Protein AF-A0A543NEF3-F1 (afdb_monomer)

Organism: NCBI:txid405555

Secondary structure (DSSP, 8-state):
-HHHHHHHHHHHHHHHHHHHHHHHHHHTSS-TTS---HHHHHHHHHHHHHHHHHHHHHHHHHHHHHHHHHHHH-HHHHHHHHHHHH-TTSSSSSSPPHHHHHHHTSSSHHHHHHHHHHHHHHSS---SHHHHHHHHHHTT--TTTS-HHHHHTTHHHHHHHHHHHHHH------S----------HHHHHHHHHHHHHHHHHHHHHHHHHHHHHHS---

Nearest PDB structures (foldseek):
  1err-assembly1_B  TM=1.912E-01  e=2.228E+00  Homo sapiens
  2lem-assembly1_A  TM=1.615E-01  e=3.670E+00  Mus musculus

Radius of gyration: 20.63 Å; Cα contacts (8 Å, |Δi|>4): 208; chains: 1; bounding box: 54×36×64 Å

Sequence (219 aa):
MQRSWARYVATHQSVSGLFDTFNELRSAQKNPQGSIAERHRDLVRAAIVFTAAGMDTCLRTLMEDALGTLLSRDSKARGAFKGYVLDGNKRFGGNLTNTTKKAIAALDPQAELIGLYVQDTTAASIQSPSDLGRCRDALGLDSASLSDTKLRNHNDFFQARNEVAHELDLIEPSGKGTRGRRHRVVTAVGRQCDEALTLVAEFITATAKTVRSTQRPSH

Mean predicted aligned error: 7.34 Å

Structure (mmCIF, N/CA/C/O backbone):
data_AF-A0A543NEF3-F1
#
_entry.id   AF-A0A543NEF3-F1
#
loop_
_atom_site.group_PDB
_atom_site.id
_atom_site.type_symbol
_atom_site.label_atom_id
_atom_site.label_alt_id
_atom_site.label_comp_id
_atom_site.label_asym_id
_atom_site.label_entity_id
_atom_site.label_seq_id
_atom_site.pdbx_PDB_ins_code
_atom_site.Cartn_x
_atom_site.Cartn_y
_atom_site.Cartn_z
_atom_site.occupancy
_atom_site.B_iso_or_equiv
_atom_site.auth_seq_id
_atom_site.auth_comp_id
_atom_site.auth_asym_id
_atom_site.auth_atom_id
_atom_site.pdbx_PDB_model_num
ATOM 1 N N . MET A 1 1 ? -4.443 -11.861 5.709 1.00 91.50 1 MET A N 1
ATOM 2 C CA . MET A 1 1 ? -3.022 -11.641 5.334 1.00 91.50 1 MET A CA 1
ATOM 3 C C . MET A 1 1 ? -2.541 -12.534 4.202 1.00 91.50 1 MET A C 1
ATOM 5 O O . MET A 1 1 ? -1.794 -12.053 3.360 1.00 91.50 1 MET A O 1
ATOM 9 N N . GLN A 1 2 ? -2.967 -13.801 4.132 1.00 93.31 2 GLN A N 1
ATOM 10 C CA . GLN A 1 2 ? -2.633 -14.705 3.021 1.00 93.31 2 GLN A CA 1
ATOM 11 C C . GLN A 1 2 ? -2.969 -14.108 1.642 1.00 93.31 2 GLN A C 1
ATOM 13 O O . GLN A 1 2 ? -2.179 -14.235 0.713 1.00 93.31 2 GLN A O 1
ATOM 18 N N . ARG A 1 3 ? -4.091 -13.378 1.526 1.00 97.12 3 ARG A N 1
ATOM 19 C CA . ARG A 1 3 ? -4.491 -12.662 0.302 1.00 97.12 3 ARG A CA 1
ATOM 20 C C . ARG A 1 3 ? -3.494 -11.576 -0.120 1.00 97.12 3 ARG A C 1
ATOM 22 O O . ARG A 1 3 ? -3.303 -11.374 -1.317 1.00 97.12 3 ARG A O 1
ATOM 29 N N . SER A 1 4 ? -2.902 -10.854 0.833 1.00 96.06 4 SER A N 1
ATOM 30 C CA . SER A 1 4 ? -1.884 -9.831 0.553 1.00 96.06 4 SER A CA 1
ATOM 31 C C . SER A 1 4 ? -0.559 -10.486 0.145 1.00 96.06 4 SER A C 1
ATOM 33 O O . SER A 1 4 ? 0.030 -10.101 -0.859 1.00 96.06 4 SER A O 1
ATOM 35 N N . TRP A 1 5 ? -0.161 -11.571 0.821 1.00 97.31 5 TRP A N 1
ATOM 36 C CA . TRP A 1 5 ? 1.035 -12.341 0.457 1.00 97.31 5 TRP A CA 1
ATOM 37 C C . TRP A 1 5 ? 0.940 -12.980 -0.935 1.00 97.31 5 TRP A C 1
ATOM 39 O O . TRP A 1 5 ? 1.887 -12.925 -1.711 1.00 97.31 5 TRP A O 1
ATOM 49 N N . ALA A 1 6 ? -0.218 -13.544 -1.290 1.00 97.38 6 ALA A N 1
ATOM 50 C CA . ALA A 1 6 ? -0.444 -14.104 -2.622 1.00 97.38 6 ALA A CA 1
ATOM 51 C C . ALA A 1 6 ? -0.298 -13.041 -3.725 1.00 97.38 6 ALA A C 1
ATOM 53 O O . ALA A 1 6 ? 0.304 -13.304 -4.763 1.00 97.38 6 ALA A O 1
ATOM 54 N N . ARG A 1 7 ? -0.798 -11.822 -3.480 1.00 97.31 7 ARG A N 1
ATOM 55 C CA . ARG A 1 7 ? -0.617 -10.688 -4.396 1.00 97.31 7 ARG A CA 1
ATOM 56 C C . ARG A 1 7 ? 0.838 -10.260 -4.491 1.00 97.31 7 ARG A C 1
ATOM 58 O O . ARG A 1 7 ? 1.307 -10.050 -5.599 1.00 97.31 7 ARG A O 1
ATOM 65 N N . TYR A 1 8 ? 1.548 -10.206 -3.366 1.00 97.69 8 TYR A N 1
ATOM 66 C CA . TYR A 1 8 ? 2.979 -9.915 -3.342 1.00 97.69 8 TYR A CA 1
ATOM 67 C C . TYR A 1 8 ? 3.760 -10.893 -4.232 1.00 97.69 8 TYR A C 1
ATOM 69 O O . TYR A 1 8 ? 4.515 -10.459 -5.099 1.00 97.69 8 TYR A O 1
ATOM 77 N N . VAL A 1 9 ? 3.514 -12.201 -4.089 1.00 97.62 9 VAL A N 1
ATOM 78 C CA . VAL A 1 9 ? 4.156 -13.237 -4.917 1.00 97.62 9 VAL A CA 1
ATOM 79 C C . VAL A 1 9 ? 3.821 -13.050 -6.398 1.00 97.62 9 VAL A C 1
ATOM 81 O O . VAL A 1 9 ? 4.725 -13.066 -7.230 1.00 97.62 9 VAL A O 1
ATOM 84 N N . ALA A 1 10 ? 2.549 -12.825 -6.735 1.00 97.00 10 ALA A N 1
ATOM 85 C CA . ALA A 1 10 ? 2.128 -12.617 -8.120 1.00 97.00 10 ALA A CA 1
ATOM 86 C C . ALA A 1 10 ? 2.746 -11.348 -8.741 1.00 97.00 10 ALA A C 1
ATOM 88 O O . ALA A 1 10 ? 3.184 -11.364 -9.894 1.00 97.00 10 ALA A O 1
ATOM 89 N N . THR A 1 11 ? 2.826 -10.249 -7.981 1.00 97.25 11 THR A N 1
ATOM 90 C CA . THR A 1 11 ? 3.501 -9.018 -8.413 1.00 97.25 11 THR A CA 1
ATOM 91 C C . THR A 1 11 ? 4.982 -9.269 -8.641 1.00 97.25 11 THR A C 1
ATOM 93 O O . THR A 1 11 ? 5.489 -8.904 -9.698 1.00 97.25 11 THR A O 1
ATOM 96 N N . HIS A 1 12 ? 5.665 -9.918 -7.696 1.00 96.31 12 HIS A N 1
ATOM 97 C CA . HIS A 1 12 ? 7.082 -10.231 -7.833 1.00 96.31 12 HIS A CA 1
ATOM 98 C C . HIS A 1 12 ? 7.341 -11.073 -9.085 1.00 96.31 12 HIS A C 1
ATOM 100 O O . HIS A 1 12 ? 8.208 -10.726 -9.876 1.00 96.31 12 HIS A O 1
ATOM 106 N N . GLN A 1 13 ? 6.552 -12.125 -9.323 1.00 96.38 13 GLN A N 1
ATOM 107 C CA . GLN A 1 13 ? 6.657 -12.944 -10.538 1.00 96.38 13 GLN A CA 1
ATOM 108 C C . GLN A 1 13 ? 6.474 -12.117 -11.817 1.00 96.38 13 GLN A C 1
ATOM 110 O O . GLN A 1 13 ? 7.234 -12.277 -12.768 1.00 96.38 13 GLN A O 1
ATOM 115 N N . SER A 1 14 ? 5.501 -11.202 -11.828 1.00 96.00 14 SER A N 1
ATOM 116 C CA . SER A 1 14 ? 5.237 -10.335 -12.984 1.00 96.00 14 SER A CA 1
ATOM 117 C C . SER A 1 14 ? 6.401 -9.378 -13.259 1.00 96.00 14 SER A C 1
ATOM 119 O O . SER A 1 14 ? 6.820 -9.218 -14.403 1.00 96.00 14 SER A O 1
ATOM 121 N N . VAL A 1 15 ? 6.947 -8.755 -12.211 1.00 95.50 15 VAL A N 1
ATOM 122 C CA . VAL A 1 15 ? 8.077 -7.821 -12.317 1.00 95.50 15 VAL A CA 1
ATOM 123 C C . VAL A 1 15 ? 9.355 -8.552 -12.728 1.00 95.50 15 VAL A C 1
ATOM 125 O O . VAL A 1 15 ? 10.042 -8.089 -13.637 1.00 95.50 15 VAL A O 1
ATOM 128 N N . SER A 1 16 ? 9.645 -9.717 -12.139 1.00 93.81 16 SER A N 1
ATOM 129 C CA . SER A 1 16 ? 10.778 -10.558 -12.545 1.00 93.81 16 SER A CA 1
ATOM 130 C C . SER A 1 16 ? 10.675 -10.960 -14.016 1.00 93.81 16 SER A C 1
ATOM 132 O O . SER A 1 16 ? 11.624 -10.744 -14.761 1.00 93.81 16 SER A O 1
ATOM 134 N N . GLY A 1 17 ? 9.501 -11.409 -14.476 1.00 93.94 17 GLY A N 1
ATOM 135 C CA . GLY A 1 17 ? 9.293 -11.776 -15.880 1.00 93.94 17 GLY A CA 1
ATOM 136 C C . GLY A 1 17 ? 9.537 -10.625 -16.868 1.00 93.94 17 GLY A C 1
ATOM 137 O O . GLY A 1 17 ? 10.047 -10.850 -17.967 1.00 93.94 17 GLY A O 1
ATOM 138 N N . LEU A 1 18 ? 9.243 -9.375 -16.482 1.00 93.25 18 LEU A N 1
ATOM 139 C CA . LEU A 1 18 ? 9.575 -8.194 -17.292 1.00 93.25 18 LEU A CA 1
ATOM 140 C C . LEU A 1 18 ? 11.091 -7.977 -17.401 1.00 93.25 18 LEU A C 1
ATOM 142 O O . LEU A 1 18 ? 11.582 -7.632 -18.479 1.00 93.25 18 LEU A O 1
ATOM 146 N N . PHE A 1 19 ? 11.838 -8.193 -16.314 1.00 90.25 19 PHE A N 1
ATOM 147 C CA . PHE A 1 19 ? 13.301 -8.106 -16.327 1.00 90.25 19 PHE A CA 1
ATOM 148 C C . PHE A 1 19 ? 13.955 -9.277 -17.065 1.00 90.25 19 PHE A C 1
ATOM 150 O O . PHE A 1 19 ? 14.914 -9.052 -17.803 1.00 90.25 19 PHE A O 1
ATOM 157 N N . ASP A 1 20 ? 13.417 -10.489 -16.946 1.00 91.31 20 ASP A N 1
ATOM 158 C CA . ASP A 1 20 ? 13.877 -11.657 -17.703 1.00 91.31 20 ASP A CA 1
ATOM 159 C C . ASP A 1 20 ? 13.702 -11.416 -19.206 1.00 91.31 20 ASP A C 1
ATOM 161 O O . ASP A 1 20 ? 14.670 -11.483 -19.964 1.00 91.31 20 ASP A O 1
ATOM 165 N N . THR A 1 21 ? 12.512 -10.964 -19.619 1.00 89.62 21 THR A N 1
ATOM 166 C CA . THR A 1 21 ? 12.231 -10.578 -21.013 1.00 89.62 21 THR A CA 1
ATOM 167 C C . THR A 1 21 ? 13.181 -9.473 -21.492 1.00 89.62 21 THR A C 1
ATOM 169 O O . THR A 1 21 ? 13.686 -9.510 -22.615 1.00 89.62 21 THR A O 1
ATOM 172 N N . PHE A 1 22 ? 13.460 -8.471 -20.650 1.00 87.00 22 PHE A N 1
ATOM 173 C CA . PHE A 1 22 ? 14.429 -7.422 -20.974 1.00 87.00 22 PHE A CA 1
ATOM 174 C C . PHE A 1 22 ? 15.834 -7.999 -21.206 1.00 87.00 22 PHE A C 1
ATOM 176 O O . PHE A 1 22 ? 16.499 -7.622 -22.176 1.00 87.00 22 PHE A O 1
ATOM 183 N N . ASN A 1 23 ? 16.287 -8.903 -20.335 1.00 86.25 23 ASN A N 1
ATOM 184 C CA . ASN A 1 23 ? 17.612 -9.514 -20.408 1.00 86.25 23 ASN A CA 1
ATOM 185 C C . ASN A 1 23 ? 17.757 -10.414 -21.643 1.00 86.25 23 ASN A C 1
ATOM 187 O O . ASN A 1 23 ? 18.774 -10.328 -22.332 1.00 86.25 23 ASN A O 1
ATOM 191 N N . GLU A 1 24 ? 16.734 -11.207 -21.970 1.00 87.62 24 GLU A N 1
ATOM 192 C CA . GLU A 1 24 ? 16.678 -12.037 -23.181 1.00 87.62 24 GLU A CA 1
ATOM 193 C C . GLU A 1 24 ? 16.731 -11.194 -24.458 1.00 87.62 24 GLU A C 1
ATOM 195 O O . GLU A 1 24 ? 17.536 -11.442 -25.359 1.00 87.62 24 GLU A O 1
ATOM 200 N N . LEU A 1 25 ? 15.918 -10.136 -24.538 1.00 84.31 25 LEU A N 1
ATOM 201 C CA . LEU A 1 25 ? 15.928 -9.256 -25.704 1.00 84.31 25 LEU A CA 1
ATOM 202 C C . LEU A 1 25 ? 17.262 -8.523 -25.864 1.00 84.31 25 LEU A C 1
ATOM 204 O O . LEU A 1 25 ? 17.663 -8.232 -26.993 1.00 84.31 25 LEU A O 1
ATOM 208 N N . ARG A 1 26 ? 17.945 -8.223 -24.753 1.00 78.50 26 ARG A N 1
ATOM 209 C CA . ARG A 1 26 ? 19.262 -7.584 -24.756 1.00 78.50 26 ARG A CA 1
ATOM 210 C C . ARG A 1 26 ? 20.364 -8.548 -25.190 1.00 78.50 26 ARG A C 1
ATOM 212 O O . ARG A 1 26 ? 21.215 -8.147 -25.981 1.00 78.50 26 ARG A O 1
ATOM 219 N N . SER A 1 27 ? 20.352 -9.791 -24.709 1.00 81.44 27 SER A N 1
ATOM 220 C CA . SER A 1 27 ? 21.346 -10.808 -25.079 1.00 81.44 27 SER A CA 1
ATOM 221 C C . SER A 1 27 ? 21.219 -11.242 -26.543 1.00 81.44 27 SER A C 1
ATOM 223 O O . SER A 1 27 ? 22.226 -11.525 -27.186 1.00 81.44 27 SER A O 1
ATOM 225 N N . ALA A 1 28 ? 20.008 -11.196 -27.106 1.00 81.12 28 ALA A N 1
ATOM 226 C CA . ALA A 1 28 ? 19.751 -11.471 -28.518 1.00 81.12 28 ALA A CA 1
ATOM 227 C C . ALA A 1 28 ? 20.223 -10.357 -29.482 1.00 81.12 28 ALA A C 1
ATOM 229 O O . ALA A 1 28 ? 20.180 -10.535 -30.704 1.00 81.12 28 ALA A O 1
ATOM 230 N N . GLN A 1 29 ? 20.660 -9.189 -28.988 1.00 75.69 29 GLN A N 1
ATOM 231 C CA . GLN A 1 29 ? 21.163 -8.121 -29.856 1.00 75.69 29 GLN A CA 1
ATOM 232 C C . GLN A 1 29 ? 22.595 -8.393 -30.324 1.00 75.69 29 GLN A C 1
ATOM 234 O O . GLN A 1 29 ? 23.482 -8.675 -29.528 1.00 75.69 29 GLN A O 1
ATOM 239 N N . LYS A 1 30 ? 22.855 -8.161 -31.619 1.00 66.12 30 LYS A N 1
ATOM 240 C CA . LYS A 1 30 ? 24.207 -8.237 -32.206 1.00 66.12 30 LYS A CA 1
ATOM 241 C C . LYS A 1 30 ? 25.211 -7.257 -31.578 1.00 66.12 30 LYS A C 1
ATOM 243 O O . LYS A 1 30 ? 26.408 -7.467 -31.718 1.00 66.12 30 LYS A O 1
ATOM 248 N N . ASN A 1 31 ? 24.741 -6.186 -30.929 1.00 66.00 31 ASN A N 1
ATOM 249 C CA . ASN A 1 31 ? 25.596 -5.203 -30.263 1.00 66.00 31 ASN A CA 1
ATOM 250 C C . ASN A 1 31 ? 24.988 -4.748 -28.913 1.00 66.00 31 ASN A C 1
ATOM 252 O O . ASN A 1 31 ? 24.371 -3.683 -28.834 1.00 66.00 31 ASN A O 1
ATOM 256 N N . PRO A 1 32 ? 25.116 -5.555 -27.842 1.00 59.59 32 PRO A N 1
ATOM 257 C CA . PRO A 1 32 ? 24.433 -5.343 -26.555 1.00 59.59 32 PRO A CA 1
ATOM 258 C C . PRO A 1 32 ? 24.974 -4.155 -25.728 1.00 59.59 32 PRO A C 1
ATOM 260 O O . PRO A 1 32 ? 24.394 -3.785 -24.697 1.00 59.59 32 PRO A O 1
ATOM 263 N N . GLN A 1 33 ? 26.078 -3.550 -26.183 1.00 57.47 33 GLN A N 1
ATOM 264 C CA . GLN A 1 33 ? 26.678 -2.319 -25.648 1.00 57.47 33 GLN A CA 1
ATOM 265 C C . GLN A 1 33 ? 26.145 -1.043 -26.331 1.00 57.47 33 GLN A C 1
ATOM 267 O O . GLN A 1 33 ? 26.476 0.060 -25.903 1.00 57.47 33 GLN A O 1
ATOM 272 N N . GLY A 1 34 ? 25.312 -1.178 -27.373 1.00 59.94 34 GLY A N 1
ATOM 273 C CA . GLY A 1 34 ? 24.662 -0.057 -28.052 1.00 59.94 34 GLY A CA 1
ATOM 274 C C . GLY A 1 34 ? 23.583 0.635 -27.210 1.00 59.94 34 GLY A C 1
ATOM 275 O O . GLY A 1 34 ? 23.232 0.206 -26.108 1.00 59.94 34 GLY A O 1
ATOM 276 N N . SER A 1 35 ? 23.028 1.727 -27.742 1.00 59.16 35 SER A N 1
ATOM 277 C CA . SER A 1 35 ? 21.961 2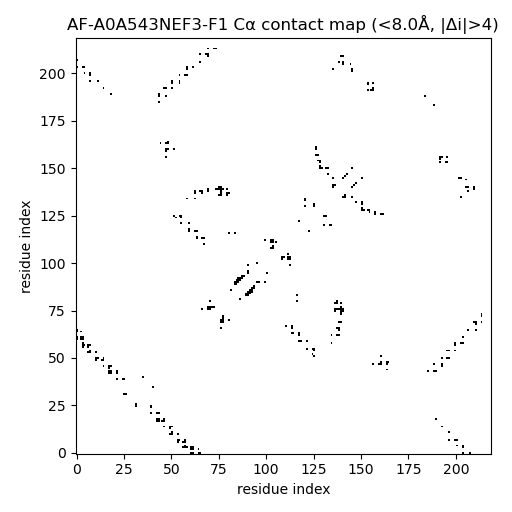.469 -27.068 1.00 59.16 35 SER A CA 1
ATOM 278 C C . SER A 1 35 ? 20.734 1.579 -26.819 1.00 59.16 35 SER A C 1
ATOM 280 O O . SER A 1 35 ? 20.293 0.818 -27.681 1.00 59.16 35 SER A O 1
ATOM 282 N N . ILE A 1 36 ? 20.163 1.673 -25.613 1.00 63.88 36 ILE A N 1
ATOM 283 C CA . ILE A 1 36 ? 18.973 0.897 -25.243 1.00 63.88 36 ILE A CA 1
ATOM 284 C C . ILE A 1 36 ? 17.811 1.309 -26.154 1.00 63.88 36 ILE A C 1
ATOM 286 O O . ILE A 1 36 ? 17.340 2.454 -26.066 1.00 63.88 36 ILE A O 1
ATOM 290 N N . ALA A 1 37 ? 17.359 0.372 -26.996 1.00 68.19 37 ALA A N 1
ATOM 291 C CA . ALA A 1 37 ? 16.203 0.550 -27.873 1.00 68.19 37 ALA A CA 1
ATOM 292 C C . ALA A 1 37 ? 14.928 0.859 -27.070 1.00 68.19 37 ALA A C 1
ATOM 294 O O . ALA A 1 37 ? 14.771 0.401 -25.939 1.00 68.19 37 ALA A O 1
ATOM 295 N N . GLU A 1 38 ? 14.015 1.622 -27.668 1.00 71.44 38 GLU A N 1
ATOM 296 C CA . GLU A 1 38 ? 12.797 2.139 -27.024 1.00 71.44 38 GLU A CA 1
ATOM 297 C C . GLU A 1 38 ? 11.958 1.049 -26.349 1.00 71.44 38 GLU A C 1
ATOM 299 O O . GLU A 1 38 ? 11.697 1.146 -25.153 1.00 71.44 38 GLU A O 1
ATOM 304 N N . ARG A 1 39 ? 11.706 -0.062 -27.052 1.00 69.31 39 ARG A N 1
ATOM 305 C CA . ARG A 1 39 ? 10.991 -1.237 -26.522 1.00 69.31 39 ARG A CA 1
ATOM 306 C C . ARG A 1 39 ? 11.541 -1.766 -25.191 1.00 69.31 39 ARG A C 1
ATOM 308 O O . ARG A 1 39 ? 10.790 -2.225 -24.342 1.00 69.31 39 ARG A O 1
ATOM 315 N N . HIS A 1 40 ? 12.858 -1.699 -24.988 1.00 74.75 40 HIS A N 1
ATOM 316 C CA . HIS A 1 40 ? 13.481 -2.172 -23.752 1.00 74.75 40 HIS A CA 1
ATOM 317 C C . HIS A 1 40 ? 13.290 -1.170 -22.610 1.00 74.75 40 HIS A C 1
ATOM 319 O O . HIS A 1 40 ? 13.203 -1.563 -21.451 1.00 74.75 40 HIS A O 1
ATOM 325 N N . ARG A 1 41 ? 13.206 0.129 -22.921 1.00 77.50 41 ARG A N 1
ATOM 326 C CA . ARG A 1 41 ? 12.873 1.156 -21.924 1.00 77.50 41 ARG A CA 1
ATOM 327 C C . ARG A 1 41 ? 11.427 1.014 -21.475 1.00 77.50 41 ARG A C 1
ATOM 329 O O . ARG A 1 41 ? 11.158 1.192 -20.294 1.00 77.50 41 ARG A O 1
ATOM 336 N N . ASP A 1 42 ? 10.530 0.643 -22.382 1.00 84.62 42 ASP A N 1
ATOM 337 C CA . ASP A 1 42 ? 9.121 0.439 -22.052 1.00 84.62 42 ASP A CA 1
ATOM 338 C C . ASP A 1 42 ? 8.904 -0.779 -21.146 1.00 84.62 42 ASP A C 1
ATOM 340 O O . ASP A 1 42 ? 8.102 -0.691 -20.224 1.00 84.62 42 ASP A O 1
ATOM 344 N N . LEU A 1 43 ? 9.692 -1.854 -21.291 1.00 86.88 43 LEU A N 1
ATOM 345 C CA . LEU A 1 43 ? 9.694 -2.971 -20.328 1.00 86.88 43 LEU A CA 1
ATOM 346 C C . LEU A 1 43 ? 10.099 -2.523 -18.916 1.00 86.88 43 LEU A C 1
ATOM 348 O O . LEU A 1 43 ? 9.470 -2.895 -17.928 1.00 86.88 43 LEU A O 1
ATOM 352 N N . VAL A 1 44 ? 11.122 -1.675 -18.815 1.00 86.25 44 VAL A N 1
ATOM 353 C CA . VAL A 1 44 ? 11.611 -1.152 -17.529 1.00 86.25 44 VAL A CA 1
ATOM 354 C C . VAL A 1 44 ? 10.618 -0.158 -16.914 1.00 86.25 44 VAL A C 1
ATOM 356 O O . VAL A 1 44 ? 10.412 -0.146 -15.703 1.00 86.25 44 VAL A O 1
ATOM 359 N N . ARG A 1 45 ? 9.949 0.653 -17.740 1.00 88.31 45 ARG A N 1
ATOM 360 C CA . ARG A 1 45 ? 8.837 1.516 -17.310 1.00 88.31 45 ARG A CA 1
ATOM 361 C C . ARG A 1 45 ? 7.644 0.695 -16.831 1.00 88.31 45 ARG A C 1
ATOM 363 O O . ARG A 1 45 ? 7.085 1.006 -15.782 1.00 88.31 45 ARG A O 1
ATOM 370 N N . ALA A 1 46 ? 7.294 -0.368 -17.555 1.00 91.25 46 ALA A N 1
ATOM 371 C CA . ALA A 1 46 ? 6.252 -1.299 -17.152 1.00 91.25 46 ALA A CA 1
ATOM 372 C C . ALA A 1 46 ? 6.583 -1.917 -15.788 1.00 91.25 46 ALA A C 1
ATOM 374 O O . ALA A 1 46 ? 5.726 -1.905 -14.912 1.00 91.25 46 ALA A O 1
ATOM 375 N N . ALA A 1 47 ? 7.827 -2.347 -15.552 1.00 93.56 47 ALA A N 1
ATOM 376 C CA . ALA A 1 47 ? 8.239 -2.906 -14.262 1.00 93.56 47 ALA A CA 1
ATOM 377 C C . ALA A 1 47 ? 7.961 -1.950 -13.086 1.00 93.56 47 ALA A C 1
ATOM 379 O O . ALA A 1 47 ? 7.425 -2.376 -12.062 1.00 93.56 47 ALA A O 1
ATOM 380 N N . ILE A 1 48 ? 8.220 -0.647 -13.251 1.00 93.25 48 ILE A N 1
ATOM 381 C CA . ILE A 1 48 ? 7.897 0.372 -12.237 1.00 93.25 48 ILE A CA 1
ATOM 382 C C . ILE A 1 48 ? 6.382 0.461 -12.003 1.00 93.25 48 ILE A C 1
ATOM 384 O O . ILE A 1 48 ? 5.931 0.458 -10.856 1.00 93.25 48 ILE A O 1
ATOM 388 N N . VAL A 1 49 ? 5.587 0.524 -13.076 1.00 92.94 49 VAL A N 1
ATOM 389 C CA . VAL A 1 49 ? 4.119 0.626 -12.992 1.00 92.94 49 VAL A CA 1
ATOM 390 C C . VAL A 1 49 ? 3.518 -0.612 -12.322 1.00 92.94 49 VAL A C 1
ATOM 392 O O . VAL A 1 49 ? 2.696 -0.476 -11.416 1.00 92.94 49 VAL A O 1
ATOM 395 N N . PHE A 1 50 ? 3.960 -1.812 -12.709 1.00 95.00 50 PHE A N 1
ATOM 396 C CA . PHE A 1 50 ? 3.517 -3.072 -12.110 1.00 95.00 50 PHE A CA 1
ATOM 397 C C . PHE A 1 50 ? 3.928 -3.184 -10.640 1.00 95.00 50 PHE A C 1
ATOM 399 O O . PHE A 1 50 ? 3.123 -3.624 -9.819 1.00 95.00 50 PHE A O 1
ATOM 406 N N . THR A 1 51 ? 5.133 -2.731 -10.284 1.00 96.62 51 THR A N 1
ATOM 407 C CA . THR A 1 51 ? 5.585 -2.695 -8.886 1.00 96.62 51 THR A CA 1
ATOM 408 C C . THR A 1 51 ? 4.698 -1.778 -8.044 1.00 96.62 51 THR A C 1
ATOM 410 O O . THR A 1 51 ? 4.242 -2.177 -6.974 1.00 96.62 51 THR A O 1
ATOM 413 N N . ALA A 1 52 ? 4.391 -0.574 -8.535 1.00 95.19 52 ALA A N 1
ATOM 414 C CA . ALA A 1 52 ? 3.535 0.373 -7.823 1.00 95.19 52 ALA A CA 1
ATOM 415 C C . ALA A 1 52 ? 2.091 -0.140 -7.676 1.00 95.19 52 ALA A C 1
ATOM 417 O O . ALA A 1 52 ? 1.540 -0.130 -6.578 1.00 95.19 52 ALA A O 1
ATOM 418 N N . ALA A 1 53 ? 1.500 -0.677 -8.747 1.00 95.00 53 ALA A N 1
ATOM 419 C CA . ALA A 1 53 ? 0.159 -1.265 -8.696 1.00 95.00 53 ALA A CA 1
ATOM 420 C C . ALA A 1 53 ? 0.090 -2.479 -7.750 1.00 95.00 53 ALA A C 1
ATOM 422 O O . ALA A 1 53 ? -0.898 -2.679 -7.032 1.00 95.00 53 ALA A O 1
ATOM 423 N N . GLY A 1 54 ? 1.149 -3.290 -7.726 1.00 96.56 54 GLY A N 1
ATOM 424 C CA . GLY A 1 54 ? 1.288 -4.398 -6.794 1.00 96.56 54 GLY A CA 1
ATOM 425 C C . GLY A 1 54 ? 1.378 -3.936 -5.344 1.00 96.56 54 GLY A C 1
ATOM 426 O O . GLY A 1 54 ? 0.652 -4.463 -4.503 1.00 96.56 54 GLY A O 1
ATOM 427 N N . MET A 1 55 ? 2.189 -2.912 -5.061 1.00 96.81 55 MET A N 1
ATOM 428 C CA . MET A 1 55 ? 2.289 -2.281 -3.741 1.00 96.81 55 MET A CA 1
ATOM 429 C C . MET A 1 55 ? 0.925 -1.786 -3.249 1.00 96.81 55 MET A C 1
ATOM 431 O O . MET A 1 55 ? 0.502 -2.170 -2.157 1.00 96.81 55 MET A O 1
ATOM 435 N N . ASP A 1 56 ? 0.204 -1.025 -4.076 1.00 95.94 56 ASP A N 1
ATOM 436 C CA . ASP A 1 56 ? -1.137 -0.519 -3.759 1.00 95.94 56 ASP A CA 1
ATOM 437 C C . ASP A 1 56 ? -2.094 -1.655 -3.401 1.00 95.94 56 ASP A C 1
ATOM 439 O O . ASP A 1 56 ? -2.783 -1.635 -2.378 1.00 95.94 56 ASP A O 1
ATOM 443 N N . THR A 1 57 ? -2.121 -2.688 -4.241 1.00 96.56 57 THR A N 1
ATOM 444 C CA . THR A 1 57 ? -3.049 -3.806 -4.073 1.00 96.56 57 THR A CA 1
ATOM 445 C C . THR A 1 57 ? -2.691 -4.637 -2.840 1.00 96.56 57 THR A C 1
ATOM 447 O O . THR A 1 57 ? -3.590 -5.066 -2.109 1.00 96.56 57 THR A O 1
ATOM 450 N N . CYS A 1 58 ? -1.400 -4.855 -2.576 1.00 97.81 58 CYS A N 1
ATOM 451 C CA . CYS A 1 58 ? -0.926 -5.580 -1.400 1.00 97.81 58 CYS A CA 1
ATOM 452 C C . CYS A 1 58 ? -1.268 -4.839 -0.111 1.00 97.81 58 CYS A C 1
ATOM 454 O O . CYS A 1 58 ? -1.828 -5.460 0.795 1.00 97.81 58 CYS A O 1
ATOM 456 N N . LEU A 1 59 ? -0.977 -3.537 -0.033 1.00 97.44 59 LEU A N 1
ATOM 457 C CA . LEU A 1 59 ? -1.218 -2.733 1.165 1.00 97.44 59 LEU A CA 1
ATOM 458 C C . LEU A 1 59 ? -2.713 -2.529 1.419 1.00 97.44 59 LEU A C 1
ATOM 460 O O . LEU A 1 59 ? -3.158 -2.745 2.544 1.00 97.44 59 LEU A O 1
ATOM 464 N N . ARG A 1 60 ? -3.517 -2.263 0.382 1.00 97.25 60 ARG A N 1
ATOM 465 C CA . ARG A 1 60 ? -4.983 -2.213 0.515 1.00 97.25 60 ARG A CA 1
ATOM 466 C C . ARG A 1 60 ? -5.546 -3.527 1.047 1.00 97.25 60 ARG A C 1
ATOM 468 O O . ARG A 1 60 ? -6.235 -3.534 2.060 1.00 97.25 60 ARG A O 1
ATOM 475 N N . THR A 1 61 ? -5.179 -4.651 0.428 1.00 97.31 61 THR A N 1
ATOM 476 C CA . THR A 1 61 ? -5.624 -5.984 0.878 1.00 97.31 61 THR A CA 1
ATOM 477 C C . THR A 1 61 ? -5.156 -6.282 2.304 1.00 97.31 61 THR A C 1
ATOM 479 O O . THR A 1 61 ? -5.873 -6.906 3.081 1.00 97.31 61 THR A O 1
ATOM 482 N N . LEU A 1 62 ? -3.937 -5.865 2.662 1.00 97.81 62 LEU A N 1
ATOM 483 C CA . LEU A 1 62 ? -3.405 -6.055 4.007 1.00 97.81 62 LEU A CA 1
ATOM 484 C C . LEU A 1 62 ? -4.259 -5.318 5.040 1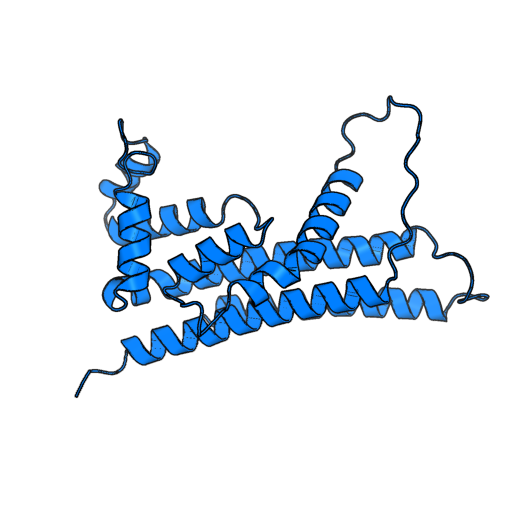.00 97.81 62 LEU A C 1
ATOM 486 O O . LEU A 1 62 ? -4.588 -5.903 6.070 1.00 97.81 62 LEU A O 1
ATOM 490 N N . MET A 1 63 ? -4.644 -4.075 4.748 1.00 97.00 63 MET A N 1
ATOM 491 C CA . MET A 1 63 ? -5.513 -3.278 5.611 1.00 97.00 63 MET A CA 1
ATOM 492 C C . MET A 1 63 ? -6.921 -3.875 5.720 1.00 97.00 63 MET A C 1
ATOM 494 O O . MET A 1 63 ? -7.408 -4.028 6.839 1.00 97.00 63 MET A O 1
ATOM 498 N N . GLU A 1 64 ? -7.536 -4.284 4.602 1.00 95.88 64 GLU A N 1
ATOM 499 C CA . GLU A 1 64 ? -8.835 -4.987 4.590 1.00 95.88 64 GLU A CA 1
ATOM 500 C C . GLU A 1 64 ? -8.822 -6.213 5.513 1.00 95.88 64 GLU A C 1
ATOM 502 O O . GLU A 1 64 ? -9.730 -6.409 6.318 1.00 95.88 64 GLU A O 1
ATOM 507 N N . ASP A 1 65 ? -7.769 -7.027 5.417 1.00 95.38 65 ASP A N 1
ATOM 508 C CA . ASP A 1 65 ? -7.662 -8.282 6.157 1.00 95.38 65 ASP A CA 1
ATOM 509 C C . ASP A 1 65 ? -7.312 -8.080 7.646 1.00 95.38 65 ASP A C 1
ATOM 511 O O . ASP A 1 65 ? -7.603 -8.953 8.465 1.00 95.38 65 ASP A O 1
ATOM 515 N N . ALA A 1 66 ? -6.601 -7.003 8.004 1.00 96.00 66 ALA A N 1
ATOM 516 C CA . ALA A 1 66 ? -5.998 -6.852 9.331 1.00 96.00 66 ALA A CA 1
ATOM 517 C C . ALA A 1 66 ? -6.755 -5.888 10.253 1.00 96.00 66 ALA A C 1
ATOM 519 O O . ALA A 1 66 ? -6.815 -6.133 11.463 1.00 96.00 66 ALA A O 1
ATOM 520 N N . LEU A 1 67 ? -7.337 -4.808 9.720 1.00 95.19 67 LEU A N 1
ATOM 521 C CA . LEU A 1 67 ? -7.864 -3.714 10.543 1.00 95.19 67 LEU A CA 1
ATOM 522 C C . LEU A 1 67 ? -8.987 -4.154 11.480 1.00 95.19 67 LEU A C 1
ATOM 524 O O . LEU A 1 67 ? -8.991 -3.736 12.634 1.00 95.19 67 LEU A O 1
ATOM 528 N N . GLY A 1 68 ? -9.882 -5.046 11.047 1.00 92.75 68 GLY A N 1
ATOM 529 C CA . GLY A 1 68 ? -10.942 -5.566 11.918 1.00 92.75 68 GLY A CA 1
ATOM 530 C C . GLY A 1 68 ? -10.394 -6.170 13.217 1.00 92.75 68 GLY A C 1
ATOM 531 O O . GLY A 1 68 ? -10.885 -5.868 14.300 1.00 92.75 68 GLY A O 1
ATOM 532 N N . THR A 1 69 ? -9.309 -6.949 13.132 1.00 93.06 69 THR A N 1
ATOM 533 C CA . THR A 1 69 ? -8.661 -7.533 14.320 1.00 93.06 69 THR A CA 1
ATOM 534 C C . THR A 1 69 ? -7.846 -6.498 15.096 1.00 93.06 69 THR A C 1
ATOM 536 O O . THR A 1 69 ? -7.907 -6.457 16.327 1.00 93.06 69 THR A O 1
ATOM 539 N N . LEU A 1 70 ? -7.084 -5.656 14.390 1.00 93.94 70 LEU A N 1
ATOM 540 C CA . LEU A 1 70 ? -6.201 -4.667 15.010 1.00 93.94 70 LEU A CA 1
ATOM 541 C C . LEU A 1 70 ? -6.987 -3.622 15.804 1.00 93.94 70 LEU A C 1
ATOM 543 O O . LEU A 1 70 ? -6.643 -3.347 16.945 1.00 93.94 70 LEU A O 1
ATOM 547 N N . LEU A 1 71 ? -8.089 -3.091 15.277 1.00 92.44 71 LEU A N 1
ATOM 548 C CA . LEU A 1 71 ? -8.866 -2.053 15.962 1.00 92.44 71 LEU A CA 1
ATOM 549 C C . LEU A 1 71 ? -9.501 -2.544 17.270 1.00 92.44 71 LEU A C 1
ATOM 551 O O . LEU A 1 71 ? -9.652 -1.775 18.228 1.00 92.44 71 LEU A O 1
ATOM 555 N N . SER A 1 72 ? -9.806 -3.837 17.367 1.00 86.25 72 SER A N 1
ATOM 556 C CA . SER A 1 72 ? -10.324 -4.436 18.597 1.00 86.25 72 SER A CA 1
ATOM 557 C C . SER A 1 72 ? -9.273 -4.562 19.699 1.00 86.25 72 SER A C 1
ATOM 559 O O . SER A 1 72 ? -9.648 -4.626 20.867 1.00 86.25 72 SER A O 1
ATOM 561 N N . ARG A 1 73 ? -7.968 -4.564 19.388 1.00 85.50 73 ARG A N 1
ATOM 562 C CA . ARG A 1 73 ? -6.936 -4.991 20.356 1.00 85.50 73 ARG A CA 1
ATOM 563 C C . ARG A 1 73 ? -5.661 -4.146 20.409 1.00 85.50 73 ARG A C 1
ATOM 565 O O . ARG A 1 73 ? -4.991 -4.157 21.434 1.00 85.50 73 ARG A O 1
ATOM 572 N N . ASP A 1 74 ? -5.355 -3.387 19.367 1.00 89.12 74 ASP A N 1
ATOM 573 C CA . ASP A 1 74 ? -4.196 -2.502 19.281 1.00 89.12 74 ASP A CA 1
ATOM 574 C C . ASP A 1 74 ? -4.611 -1.039 19.501 1.00 89.12 74 ASP A C 1
ATOM 576 O O . ASP A 1 74 ? -5.463 -0.486 18.798 1.00 89.12 74 ASP A O 1
ATOM 580 N N . SER A 1 75 ? -4.029 -0.399 20.517 1.00 88.12 75 SER A N 1
ATOM 581 C CA . SER A 1 75 ? -4.376 0.976 20.887 1.00 88.12 75 SER A CA 1
ATOM 582 C C . SER A 1 75 ? -3.896 2.010 19.866 1.00 88.12 75 SER A C 1
ATOM 584 O O . SER A 1 75 ? -4.553 3.042 19.719 1.00 88.12 75 SER A O 1
ATOM 586 N N . LYS A 1 76 ? -2.805 1.741 19.135 1.00 91.25 76 LYS A N 1
ATOM 587 C CA . LYS A 1 76 ? -2.257 2.655 18.123 1.00 91.25 76 LYS A CA 1
ATOM 588 C C . LYS A 1 76 ? -3.134 2.659 16.876 1.00 91.25 76 LYS A C 1
ATOM 590 O O . LYS A 1 76 ? -3.587 3.727 16.473 1.00 91.25 76 LYS A O 1
ATOM 595 N N . ALA A 1 77 ? -3.461 1.483 16.337 1.00 92.56 77 ALA A N 1
ATOM 596 C CA . ALA A 1 77 ? -4.383 1.333 15.212 1.00 92.56 77 ALA A CA 1
ATOM 597 C C . ALA A 1 77 ? -5.748 1.956 15.543 1.00 92.56 77 ALA A C 1
ATOM 599 O O . ALA A 1 77 ? -6.307 2.717 14.752 1.00 92.56 77 ALA A O 1
ATOM 600 N N . ARG A 1 78 ? -6.263 1.714 16.760 1.00 93.25 78 ARG A N 1
ATOM 601 C CA . ARG A 1 78 ? -7.507 2.344 17.227 1.00 93.25 78 ARG A CA 1
ATOM 602 C C . ARG A 1 78 ? -7.394 3.864 17.314 1.00 93.25 78 ARG A C 1
ATOM 604 O O . ARG A 1 78 ? -8.337 4.558 16.946 1.00 93.25 78 ARG A O 1
ATOM 611 N N . GLY A 1 79 ? -6.263 4.381 17.790 1.00 92.06 79 GLY A N 1
ATOM 612 C CA . GLY A 1 79 ? -5.976 5.814 17.826 1.00 92.06 79 GLY A CA 1
ATOM 613 C C . GLY A 1 79 ? -5.974 6.439 16.430 1.00 92.06 79 GLY A C 1
ATOM 614 O O . GLY A 1 79 ? -6.647 7.447 16.220 1.00 92.06 79 GLY A O 1
ATOM 615 N N . ALA A 1 80 ? -5.301 5.806 15.466 1.00 92.50 80 ALA A N 1
ATOM 616 C CA . ALA A 1 80 ? -5.260 6.248 14.073 1.00 92.50 80 ALA A CA 1
ATOM 617 C C . ALA A 1 80 ? -6.659 6.263 13.433 1.00 92.50 80 ALA A C 1
ATOM 619 O O . ALA A 1 80 ? -7.055 7.265 12.835 1.00 92.50 80 ALA A O 1
ATOM 620 N N . PHE A 1 81 ? -7.449 5.204 13.636 1.00 93.81 81 PHE A N 1
ATOM 621 C CA . PHE A 1 81 ? -8.833 5.138 13.162 1.00 93.81 81 PHE A CA 1
ATOM 622 C C . PHE A 1 81 ? -9.727 6.193 13.821 1.00 93.81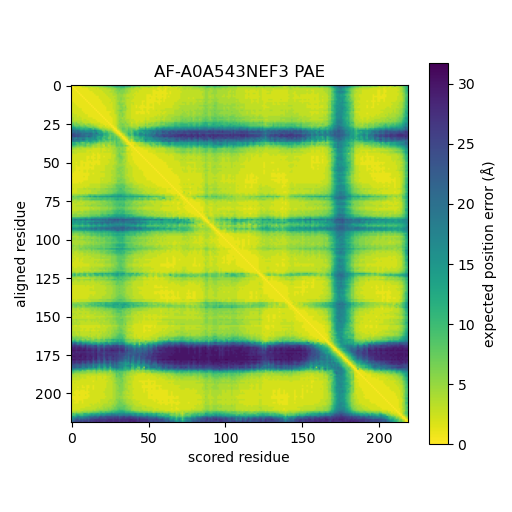 81 PHE A C 1
ATOM 624 O O . PHE A 1 81 ? -10.468 6.892 13.135 1.00 93.81 81 PHE A O 1
ATOM 631 N N . LYS A 1 82 ? -9.623 6.376 15.143 1.00 91.62 82 LYS A N 1
ATOM 632 C CA . LYS A 1 82 ? -10.362 7.423 15.861 1.00 91.62 82 LYS A CA 1
ATOM 633 C C . LYS A 1 82 ? -10.004 8.812 15.331 1.00 91.62 82 LYS A C 1
ATOM 635 O O . LYS A 1 82 ? -10.902 9.622 15.136 1.00 91.62 82 LYS A O 1
ATOM 640 N N . GLY A 1 83 ? -8.724 9.069 15.065 1.00 90.12 83 GLY A N 1
ATOM 641 C CA . GLY A 1 83 ? -8.267 10.300 14.425 1.00 90.12 83 GLY A CA 1
ATOM 642 C C . GLY A 1 83 ? -8.841 10.468 13.018 1.00 90.12 83 GLY A C 1
ATOM 643 O O . GLY A 1 83 ? -9.292 11.546 12.671 1.00 90.12 83 GLY A O 1
ATOM 644 N N . TYR A 1 84 ? -8.904 9.410 12.211 1.00 89.06 84 TYR A N 1
ATOM 645 C CA . TYR A 1 84 ? -9.565 9.464 10.903 1.00 89.06 84 TYR A CA 1
ATOM 646 C C . TYR A 1 84 ? -11.058 9.823 11.003 1.00 89.06 84 TYR A C 1
ATOM 648 O O . TYR A 1 84 ? -11.544 10.660 10.241 1.00 89.06 84 TYR A O 1
ATOM 656 N N . VAL A 1 85 ? -11.777 9.215 11.949 1.00 87.50 85 VAL A N 1
ATOM 657 C CA . VAL A 1 85 ? -13.222 9.412 12.099 1.00 87.50 85 VAL A CA 1
ATOM 658 C C . VAL A 1 85 ? -13.551 10.780 12.705 1.00 87.50 85 VAL A C 1
ATOM 660 O O . VAL A 1 85 ? -14.411 11.481 12.177 1.00 87.50 85 VAL A O 1
ATOM 663 N N . LEU A 1 86 ? -12.883 11.157 13.801 1.00 86.81 86 LEU A N 1
ATOM 664 C CA . LEU A 1 86 ? -13.257 12.293 14.654 1.00 86.81 86 LEU A CA 1
ATOM 665 C C . LEU A 1 86 ? -12.498 13.593 14.378 1.00 86.81 86 LEU A C 1
ATOM 667 O O . LEU A 1 86 ? -12.867 14.622 14.940 1.00 86.81 86 LEU A O 1
ATOM 671 N N . ASP A 1 87 ? -11.434 13.574 13.576 1.00 81.25 87 ASP A N 1
ATOM 672 C CA . ASP A 1 87 ? -10.767 14.811 13.168 1.00 81.25 87 ASP A CA 1
ATOM 673 C C . ASP A 1 87 ? -11.770 15.702 12.418 1.00 81.25 87 ASP A C 1
ATOM 675 O O . ASP A 1 87 ? -12.426 15.270 11.465 1.00 81.25 87 ASP A O 1
ATOM 679 N N . GLY A 1 88 ? -11.902 16.948 12.883 1.00 62.88 88 GLY A N 1
ATOM 680 C CA . GLY A 1 88 ? -12.879 17.924 12.399 1.00 62.88 88 GLY A CA 1
ATOM 681 C C . GLY A 1 88 ? -12.697 18.321 10.932 1.00 62.88 88 GLY A C 1
ATOM 682 O O . GLY A 1 88 ? -13.594 18.935 10.366 1.00 62.88 88 GLY A O 1
ATOM 683 N N . ASN A 1 89 ? -11.582 17.935 10.306 1.00 72.31 89 ASN A N 1
ATOM 684 C CA . ASN A 1 89 ? -11.332 18.110 8.873 1.00 72.31 89 ASN A CA 1
ATOM 685 C C . ASN A 1 89 ? -11.535 16.827 8.050 1.00 72.31 89 ASN A C 1
ATOM 687 O O . ASN A 1 89 ? -11.254 16.816 6.851 1.00 72.31 89 ASN A O 1
ATOM 691 N N . LYS A 1 90 ? -11.957 15.727 8.682 1.00 77.81 90 LYS A N 1
ATOM 692 C CA . LYS A 1 90 ? -12.090 14.413 8.044 1.00 77.81 90 LYS A CA 1
ATOM 693 C C . LYS A 1 90 ? -13.542 13.955 8.019 1.00 77.81 90 LYS A C 1
ATOM 695 O O . LYS A 1 90 ? -14.387 14.623 7.434 1.00 77.81 90 LYS A O 1
ATOM 700 N N . ARG A 1 91 ? -13.848 12.776 8.570 1.00 81.50 91 ARG A N 1
ATOM 701 C CA . ARG A 1 91 ? -15.086 12.066 8.228 1.00 81.50 91 ARG A CA 1
ATOM 702 C C . ARG A 1 91 ? -16.314 12.601 8.954 1.00 81.50 91 ARG A C 1
ATOM 704 O O . ARG A 1 91 ? -17.373 12.702 8.334 1.00 81.50 91 ARG A O 1
ATOM 711 N N . PHE A 1 92 ? -16.185 12.896 10.249 1.00 83.62 92 PHE A N 1
ATOM 712 C CA . PHE A 1 92 ? -17.256 13.483 11.069 1.00 83.62 92 PHE A CA 1
ATOM 713 C C . PHE A 1 92 ? -17.090 14.998 11.251 1.00 83.62 92 PHE A C 1
ATOM 715 O O . PHE A 1 92 ? -17.801 15.616 12.042 1.00 83.62 92 PHE A O 1
ATOM 722 N N . GLY A 1 93 ? -16.169 15.602 10.499 1.00 78.06 93 GLY A N 1
ATOM 723 C CA . GLY A 1 93 ? -16.044 17.044 10.379 1.00 78.06 93 GLY A CA 1
ATOM 724 C C . GLY A 1 93 ? -17.201 17.645 9.587 1.00 78.06 93 GLY A C 1
ATOM 725 O O . GLY A 1 93 ? -17.405 17.300 8.425 1.00 78.06 93 GLY A O 1
ATOM 726 N N . GLY A 1 94 ? -17.963 18.555 10.196 1.00 77.62 94 GLY A N 1
ATOM 727 C CA . GLY A 1 94 ? -19.065 19.248 9.524 1.00 77.62 94 GLY A CA 1
ATOM 728 C C . GLY A 1 94 ? -20.238 18.332 9.146 1.00 77.62 94 GLY A C 1
ATOM 729 O O . GLY A 1 94 ? -20.642 17.455 9.908 1.00 77.62 94 GLY A O 1
ATOM 730 N N . ASN A 1 95 ? -20.836 18.564 7.973 1.00 84.19 95 ASN A N 1
ATOM 731 C CA . ASN A 1 95 ? -21.985 17.783 7.513 1.00 84.19 95 ASN A CA 1
ATOM 732 C C . ASN A 1 95 ? -21.554 16.398 7.019 1.00 84.19 95 ASN A C 1
ATOM 734 O O . ASN A 1 95 ? -20.810 16.279 6.046 1.00 84.19 95 ASN A O 1
ATOM 738 N N . LEU A 1 96 ? -22.109 15.347 7.630 1.00 86.06 96 LEU A N 1
ATOM 739 C CA . LEU A 1 96 ? -21.847 13.969 7.216 1.00 86.06 96 LEU A CA 1
ATOM 740 C C . LEU A 1 96 ? -22.206 13.753 5.740 1.00 86.06 96 LEU A C 1
ATOM 742 O O . LEU A 1 96 ? -23.335 14.022 5.308 1.00 86.06 96 LEU A O 1
ATOM 746 N N . THR A 1 97 ? -21.264 13.195 4.981 1.00 89.50 97 THR A N 1
ATOM 747 C CA . THR A 1 97 ? -21.501 12.784 3.592 1.00 89.50 97 THR A CA 1
ATOM 748 C C . THR A 1 97 ? -22.541 11.661 3.529 1.00 89.50 97 THR A C 1
ATOM 750 O O . THR A 1 97 ? -22.731 10.910 4.489 1.00 89.50 97 THR A O 1
ATOM 753 N N . ASN A 1 98 ? -23.218 11.504 2.385 1.00 91.62 98 ASN A N 1
ATOM 754 C CA . ASN A 1 98 ? -24.199 10.426 2.208 1.00 91.62 98 ASN A CA 1
ATOM 755 C C . ASN A 1 98 ? -23.564 9.037 2.406 1.00 91.62 98 ASN A C 1
ATOM 757 O O . ASN A 1 98 ? -24.160 8.160 3.022 1.00 91.62 98 ASN A O 1
ATOM 761 N N . THR A 1 99 ? -22.325 8.857 1.944 1.00 91.31 99 THR A N 1
ATOM 762 C CA . THR A 1 99 ? -21.556 7.623 2.141 1.00 91.31 99 THR A CA 1
ATOM 763 C C . THR A 1 99 ? -21.341 7.328 3.625 1.00 91.31 99 THR A C 1
ATOM 765 O O . THR A 1 99 ? -21.563 6.205 4.064 1.00 91.31 99 THR A O 1
ATOM 768 N N . THR A 1 100 ? -20.982 8.338 4.424 1.00 91.38 100 THR A N 1
ATOM 769 C CA . THR A 1 100 ? -20.836 8.183 5.879 1.00 91.38 100 THR A CA 1
ATOM 770 C C . THR A 1 100 ? -22.168 7.859 6.555 1.00 91.38 100 THR A C 1
ATOM 772 O O . THR A 1 100 ? -22.218 6.975 7.405 1.00 91.38 100 THR A O 1
ATOM 775 N N . LYS A 1 101 ? -23.265 8.516 6.156 1.00 92.69 101 LYS A N 1
ATOM 776 C CA . LYS A 1 101 ? -24.608 8.228 6.690 1.00 92.69 101 LYS A CA 1
ATOM 777 C C . LYS A 1 101 ? -25.032 6.782 6.418 1.00 92.69 101 LYS A C 1
ATOM 779 O O . LYS A 1 101 ? -25.535 6.123 7.320 1.00 92.69 101 LYS A O 1
ATOM 784 N N . LYS A 1 102 ? -24.788 6.281 5.202 1.00 94.94 102 LYS A N 1
ATOM 785 C CA . LYS A 1 102 ? -25.071 4.886 4.829 1.00 94.94 102 LYS A CA 1
ATOM 786 C C . LYS A 1 102 ? -24.262 3.890 5.655 1.00 94.94 102 LYS A C 1
ATOM 788 O O . LYS A 1 102 ? -24.838 2.921 6.126 1.00 94.94 102 LYS A O 1
ATOM 793 N N . ALA A 1 103 ? -22.973 4.156 5.870 1.00 94.31 103 ALA A N 1
ATOM 794 C CA . ALA A 1 103 ? -22.128 3.305 6.706 1.00 94.31 103 ALA A CA 1
ATOM 795 C C . ALA A 1 103 ? -22.632 3.243 8.156 1.00 94.31 103 ALA A C 1
ATOM 797 O O . ALA A 1 103 ? -22.715 2.166 8.728 1.00 94.31 103 ALA A O 1
ATOM 798 N N . ILE A 1 104 ? -23.041 4.378 8.736 1.00 93.19 104 ILE A N 1
ATOM 799 C CA . ILE A 1 104 ? -23.599 4.424 10.100 1.00 93.19 104 ILE A CA 1
ATOM 800 C C . ILE A 1 104 ? -24.925 3.651 10.200 1.00 93.19 104 ILE A C 1
ATOM 802 O O . ILE A 1 104 ? -25.195 3.037 11.227 1.00 93.19 104 ILE A O 1
ATOM 806 N N . ALA A 1 105 ? -25.748 3.682 9.151 1.00 95.62 105 ALA A N 1
ATOM 807 C CA . ALA A 1 105 ? -27.050 3.015 9.111 1.00 95.62 105 ALA A CA 1
ATOM 808 C C . ALA A 1 105 ? -26.989 1.527 8.705 1.00 95.62 105 ALA A C 1
ATOM 810 O O . ALA A 1 105 ? -28.035 0.889 8.586 1.00 95.62 105 ALA A O 1
ATOM 811 N N . ALA A 1 106 ? -25.800 0.981 8.441 1.00 96.81 106 ALA A N 1
ATOM 812 C CA . ALA A 1 106 ? -25.635 -0.408 8.031 1.00 96.81 106 ALA A CA 1
ATOM 813 C C . ALA A 1 106 ? -25.877 -1.395 9.186 1.00 96.81 106 ALA A C 1
ATOM 815 O O . ALA A 1 106 ? -25.877 -1.020 10.356 1.00 96.81 106 ALA A O 1
ATOM 816 N N . LEU A 1 107 ? -26.049 -2.680 8.855 1.00 96.19 107 LEU A N 1
ATOM 817 C CA . LEU A 1 107 ? -26.187 -3.748 9.857 1.00 96.19 107 LEU A CA 1
ATOM 818 C C . LEU A 1 107 ? -24.924 -3.911 10.713 1.00 96.19 107 LEU A C 1
ATOM 820 O O . LEU A 1 107 ? -25.027 -4.185 11.905 1.00 96.19 107 LEU A O 1
ATOM 824 N N . ASP A 1 108 ? -23.750 -3.711 10.109 1.00 94.62 108 ASP A N 1
ATOM 825 C CA . ASP A 1 108 ? -22.461 -3.650 10.800 1.00 94.62 108 ASP A CA 1
ATOM 826 C C . ASP A 1 108 ? -21.760 -2.317 10.479 1.00 94.62 108 ASP A C 1
ATOM 828 O O . ASP A 1 108 ? -20.931 -2.236 9.564 1.00 94.62 108 ASP A O 1
ATOM 832 N N . PRO A 1 109 ? -22.085 -1.239 11.217 1.00 92.94 109 PRO A N 1
ATOM 833 C CA . PRO A 1 109 ? -21.489 0.072 10.986 1.00 92.94 109 PRO A CA 1
ATOM 834 C C . PRO A 1 109 ? -19.975 0.091 11.179 1.00 92.94 109 PRO A C 1
ATOM 836 O O . PRO A 1 109 ? -19.279 0.910 10.576 1.00 92.94 109 PRO A O 1
ATOM 839 N N . GLN A 1 110 ? -19.447 -0.792 12.031 1.00 91.25 110 GLN A N 1
ATOM 840 C CA . GLN A 1 110 ? -18.017 -0.864 12.285 1.00 91.25 110 GLN A CA 1
ATOM 841 C C . GLN A 1 110 ? -17.289 -1.379 11.044 1.00 91.25 110 GLN A C 1
ATOM 843 O O . GLN A 1 110 ? -16.325 -0.744 10.611 1.00 91.25 110 GLN A O 1
ATOM 848 N N . ALA A 1 111 ? -17.752 -2.484 10.457 1.00 93.44 111 ALA A N 1
ATOM 849 C CA . ALA A 1 111 ? -17.168 -3.019 9.230 1.00 93.44 111 ALA A CA 1
ATOM 850 C C . ALA A 1 111 ? -17.220 -2.000 8.081 1.00 93.44 111 ALA A C 1
ATOM 852 O O . ALA A 1 111 ? -16.211 -1.785 7.406 1.00 93.44 111 ALA A O 1
ATOM 853 N N . GLU A 1 112 ? -18.347 -1.304 7.910 1.00 95.25 112 GLU A N 1
ATOM 854 C CA . GLU A 1 112 ? -18.495 -0.281 6.868 1.00 95.25 112 GLU A CA 1
ATOM 855 C C . GLU A 1 112 ? -17.555 0.913 7.078 1.00 95.25 112 GLU A C 1
ATOM 857 O O . GLU A 1 112 ? -16.875 1.351 6.149 1.00 95.25 112 GLU A O 1
ATOM 862 N N . LEU A 1 113 ? -17.443 1.432 8.305 1.00 94.06 113 LEU A N 1
ATOM 863 C CA . LEU A 1 113 ? -16.525 2.537 8.600 1.00 94.06 113 LEU A CA 1
ATOM 864 C C . LEU A 1 113 ? -15.054 2.136 8.417 1.00 94.06 113 LEU A C 1
ATOM 866 O O . LEU A 1 113 ? -14.254 2.963 7.973 1.00 94.06 113 LEU A O 1
ATOM 870 N N . ILE A 1 114 ? -14.695 0.883 8.715 1.00 94.94 114 ILE A N 1
ATOM 871 C CA . ILE A 1 114 ? -13.366 0.336 8.407 1.00 94.94 114 ILE A CA 1
ATOM 872 C C . ILE A 1 114 ? -13.154 0.284 6.893 1.00 94.94 114 ILE A C 1
ATOM 874 O O . ILE A 1 114 ? -12.104 0.718 6.423 1.00 94.94 114 ILE A O 1
ATOM 878 N N . GLY A 1 115 ? -14.143 -0.179 6.125 1.00 94.81 115 GLY A N 1
ATOM 879 C CA . GLY A 1 115 ? -14.086 -0.187 4.662 1.00 94.81 115 GLY A CA 1
ATOM 880 C C . GLY A 1 115 ? -13.833 1.207 4.088 1.00 94.81 115 GLY A C 1
ATOM 881 O O . GLY A 1 115 ? -12.938 1.390 3.263 1.00 94.81 115 GLY A O 1
ATOM 882 N N . LEU A 1 116 ? -14.537 2.218 4.602 1.00 94.06 116 LEU A N 1
ATOM 883 C CA . LEU A 1 116 ? -14.307 3.614 4.228 1.00 94.06 116 LEU A CA 1
ATOM 884 C C . LEU A 1 116 ? -12.917 4.110 4.630 1.00 94.06 116 LEU A C 1
ATOM 886 O O . LEU A 1 116 ? -12.303 4.857 3.879 1.00 94.06 116 LEU A O 1
ATOM 890 N N . TYR A 1 117 ? -12.405 3.697 5.789 1.00 94.38 117 TYR A N 1
ATOM 891 C CA . TYR A 1 117 ? -11.053 4.059 6.208 1.00 94.38 117 TYR A CA 1
ATOM 892 C C . TYR A 1 117 ? -9.983 3.465 5.287 1.00 94.38 117 TYR A C 1
ATOM 894 O O . TYR A 1 117 ? -9.046 4.166 4.897 1.00 94.38 117 TYR A O 1
ATOM 902 N N . VAL A 1 118 ? -10.138 2.196 4.894 1.00 94.94 118 VAL A N 1
ATOM 903 C CA . VAL A 1 118 ? -9.263 1.552 3.905 1.00 94.94 118 VAL A CA 1
ATOM 904 C C . VAL A 1 118 ? -9.336 2.291 2.578 1.00 94.94 118 VAL A C 1
ATOM 906 O O . VAL A 1 118 ? -8.294 2.618 2.009 1.00 94.94 118 VAL A O 1
ATOM 909 N N . GLN A 1 119 ? -10.550 2.574 2.103 1.00 92.19 119 GLN A N 1
ATOM 910 C CA . GLN A 1 119 ? -10.764 3.299 0.860 1.00 92.19 119 GLN A CA 1
ATOM 911 C C . GLN A 1 119 ? -10.083 4.663 0.915 1.00 92.19 119 GLN A C 1
ATOM 913 O O . GLN A 1 119 ? -9.220 4.920 0.096 1.00 92.19 119 GLN A O 1
ATOM 918 N N . ASP A 1 120 ? -10.375 5.510 1.896 1.00 91.06 120 ASP A N 1
ATOM 919 C CA . ASP A 1 120 ? -9.792 6.852 1.979 1.00 91.06 120 ASP A CA 1
ATOM 920 C C . ASP A 1 120 ? -8.258 6.818 2.122 1.00 91.06 120 ASP A C 1
ATOM 922 O O . ASP A 1 120 ? -7.564 7.670 1.567 1.00 91.06 120 ASP A O 1
ATOM 926 N N . THR A 1 12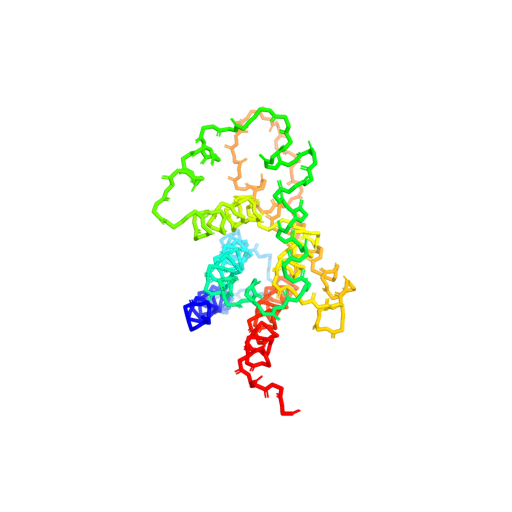1 ? -7.709 5.818 2.821 1.00 91.19 121 THR A N 1
ATOM 927 C CA . THR A 1 121 ? -6.252 5.684 2.995 1.00 91.19 121 THR A CA 1
ATOM 928 C C . THR A 1 121 ? -5.545 5.208 1.720 1.00 91.19 121 THR A C 1
ATOM 930 O O . THR A 1 121 ? -4.377 5.543 1.525 1.00 91.19 121 THR A O 1
ATOM 933 N N . THR A 1 122 ? -6.232 4.454 0.850 1.00 90.25 122 THR A N 1
ATOM 934 C CA . THR A 1 122 ? -5.638 3.773 -0.323 1.00 90.25 122 THR A CA 1
ATOM 935 C C . THR A 1 122 ? -6.268 4.139 -1.675 1.00 90.25 122 THR A C 1
ATOM 937 O O . THR A 1 122 ? -5.891 3.576 -2.702 1.00 90.25 122 THR A O 1
ATOM 940 N N . ALA A 1 123 ? -7.244 5.054 -1.703 1.00 81.50 123 ALA A N 1
ATOM 941 C CA . ALA A 1 123 ? -7.989 5.437 -2.907 1.00 81.50 123 ALA A CA 1
ATOM 942 C C . ALA A 1 123 ? -7.100 6.178 -3.900 1.00 81.50 123 ALA A C 1
ATOM 944 O O . ALA A 1 123 ? -7.128 5.893 -5.097 1.00 81.50 123 ALA A O 1
ATOM 945 N N . ALA A 1 124 ? -6.289 7.107 -3.395 1.00 79.69 124 ALA A N 1
ATOM 946 C CA . ALA A 1 124 ? -5.131 7.552 -4.138 1.00 79.69 124 ALA A CA 1
ATOM 947 C C . ALA A 1 124 ? -4.106 6.413 -4.088 1.00 79.69 124 ALA A C 1
ATOM 949 O O . ALA A 1 124 ? -3.715 5.987 -3.001 1.00 79.69 124 ALA A O 1
ATOM 950 N N . SER A 1 125 ? -3.690 5.930 -5.263 1.00 86.81 125 SER A N 1
ATOM 951 C CA . SER A 1 125 ? -2.482 5.104 -5.414 1.00 86.81 125 SER A CA 1
ATOM 952 C C . SER A 1 125 ? -1.366 5.673 -4.536 1.00 86.81 125 SER A C 1
ATOM 954 O O . SER A 1 125 ? -1.272 6.891 -4.410 1.00 86.81 125 SER A O 1
ATOM 956 N N . ILE A 1 126 ? -0.548 4.834 -3.912 1.00 91.38 126 ILE A N 1
ATOM 957 C CA . ILE A 1 126 ? 0.519 5.266 -3.008 1.00 91.38 126 ILE A CA 1
ATOM 958 C C . ILE A 1 126 ? 1.597 5.944 -3.857 1.00 91.38 126 ILE A C 1
ATOM 960 O O . ILE A 1 126 ? 2.222 5.314 -4.710 1.00 91.38 126 ILE A O 1
ATOM 964 N N . GLN A 1 127 ? 1.806 7.247 -3.648 1.00 90.56 127 GLN A N 1
ATOM 965 C CA . GLN A 1 127 ? 2.690 8.060 -4.499 1.00 90.56 127 GLN A CA 1
ATOM 966 C C . GLN A 1 127 ? 3.863 8.658 -3.734 1.00 90.56 127 GLN A C 1
ATOM 968 O O . GLN A 1 127 ? 4.650 9.402 -4.318 1.00 90.56 127 GLN A O 1
ATOM 973 N N . SER A 1 128 ? 3.960 8.405 -2.430 1.00 94.19 128 SER A N 1
ATOM 974 C CA . SER A 1 128 ? 4.941 9.063 -1.581 1.00 94.19 128 SER A CA 1
ATOM 975 C C . SER A 1 128 ? 5.287 8.258 -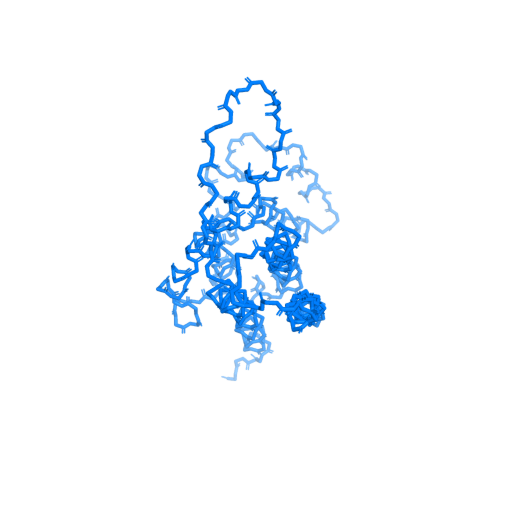0.325 1.00 94.19 128 SER A C 1
ATOM 977 O O . SER A 1 128 ? 4.473 7.470 0.171 1.00 94.19 128 SER A O 1
ATOM 979 N N . PRO A 1 129 ? 6.453 8.533 0.290 1.00 94.50 129 PRO A N 1
ATOM 980 C CA . PRO A 1 129 ? 6.781 8.026 1.620 1.00 94.50 129 PRO A CA 1
ATOM 981 C C . PRO A 1 129 ? 5.754 8.406 2.695 1.00 94.50 129 PRO A C 1
ATOM 983 O O . PRO A 1 129 ? 5.542 7.649 3.639 1.00 94.50 129 PRO A O 1
ATOM 986 N N . SER A 1 130 ? 5.094 9.562 2.562 1.00 93.62 130 SER A N 1
ATOM 987 C CA . SER A 1 130 ? 4.021 9.958 3.481 1.00 93.62 130 SER A CA 1
ATOM 988 C C . SER A 1 130 ? 2.797 9.052 3.378 1.00 93.62 130 SER A C 1
ATOM 990 O O . SER A 1 130 ? 2.200 8.733 4.404 1.00 93.62 130 SER A O 1
ATOM 992 N N . ASP A 1 131 ? 2.450 8.581 2.179 1.00 94.56 131 ASP A N 1
ATOM 993 C CA . ASP A 1 131 ? 1.333 7.649 1.992 1.00 94.56 131 ASP A CA 1
ATOM 994 C C . ASP A 1 131 ? 1.641 6.293 2.640 1.00 94.56 131 ASP A C 1
ATOM 996 O O . ASP A 1 131 ? 0.782 5.718 3.312 1.00 94.56 131 ASP A O 1
ATOM 1000 N N . LEU A 1 132 ? 2.892 5.831 2.526 1.00 95.50 132 LEU A N 1
ATOM 1001 C CA . LEU A 1 132 ? 3.382 4.656 3.251 1.00 95.50 132 LEU A CA 1
ATOM 1002 C C . LEU A 1 132 ? 3.312 4.853 4.769 1.00 95.50 132 LEU A C 1
ATOM 1004 O O . LEU A 1 132 ? 2.907 3.938 5.483 1.00 95.50 132 LEU A O 1
ATOM 1008 N N . GLY A 1 133 ? 3.664 6.045 5.260 1.00 95.19 133 GLY A N 1
ATOM 1009 C CA . GLY A 1 133 ? 3.533 6.410 6.671 1.00 95.19 133 GLY A CA 1
ATOM 1010 C C . GLY A 1 133 ? 2.088 6.298 7.153 1.00 95.19 133 GLY A C 1
ATOM 1011 O O . GLY A 1 133 ? 1.825 5.643 8.155 1.00 95.19 133 GLY A O 1
ATOM 1012 N N . ARG A 1 134 ? 1.124 6.818 6.379 1.00 93.62 134 ARG A N 1
ATOM 1013 C CA . ARG A 1 134 ? -0.308 6.665 6.695 1.00 93.62 134 ARG A CA 1
ATOM 1014 C C . ARG A 1 134 ? -0.738 5.199 6.746 1.00 93.62 134 ARG A C 1
ATOM 1016 O O . ARG A 1 134 ? -1.466 4.824 7.660 1.00 93.62 134 ARG A O 1
ATOM 1023 N N . CYS A 1 135 ? -0.280 4.369 5.804 1.00 96.12 135 CYS A N 1
ATOM 1024 C CA . CYS A 1 135 ? -0.568 2.931 5.815 1.00 96.12 135 CYS A CA 1
ATOM 1025 C C . CYS A 1 135 ? 0.036 2.243 7.049 1.00 96.12 135 CYS A C 1
ATOM 1027 O O . CYS A 1 135 ? -0.623 1.425 7.688 1.00 96.12 135 CYS A O 1
ATOM 1029 N N . ARG A 1 136 ? 1.279 2.591 7.409 1.00 96.31 136 ARG A N 1
ATOM 1030 C CA . ARG A 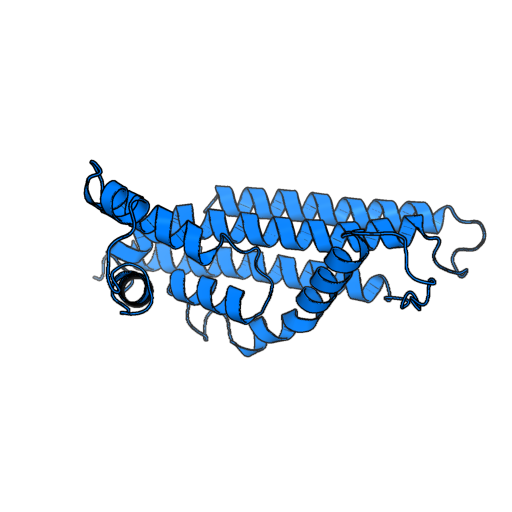1 136 ? 1.975 2.072 8.595 1.00 96.31 136 ARG A CA 1
ATOM 1031 C C . ARG A 1 136 ? 1.197 2.401 9.865 1.00 96.31 136 ARG A C 1
ATOM 1033 O O . ARG A 1 136 ? 0.914 1.504 10.658 1.00 96.31 136 ARG A O 1
ATOM 1040 N N . ASP A 1 137 ? 0.828 3.665 10.022 1.00 94.12 137 ASP A N 1
ATOM 1041 C CA . ASP A 1 137 ? 0.142 4.160 11.211 1.00 94.12 137 ASP A CA 1
ATOM 1042 C C . ASP A 1 137 ? -1.270 3.556 11.322 1.00 94.12 137 ASP A C 1
ATOM 1044 O O . ASP A 1 137 ? -1.687 3.154 12.409 1.00 94.12 137 ASP A O 1
ATOM 1048 N N . ALA A 1 138 ? -1.977 3.396 10.195 1.00 95.00 138 ALA A N 1
ATOM 1049 C CA . ALA A 1 138 ? -3.272 2.716 10.144 1.00 95.00 138 ALA A CA 1
ATOM 1050 C C . ALA A 1 138 ? -3.193 1.266 10.648 1.00 95.00 138 ALA A C 1
ATOM 1052 O O . ALA A 1 138 ? -4.087 0.795 11.350 1.00 95.00 138 ALA A O 1
ATOM 1053 N N . LEU A 1 139 ? -2.100 0.569 10.331 1.00 95.81 139 LEU A N 1
ATOM 1054 C CA . LEU A 1 139 ? -1.826 -0.802 10.769 1.00 95.81 139 LEU A CA 1
ATOM 1055 C C . LEU A 1 139 ? -1.271 -0.882 12.206 1.00 95.81 139 LEU A C 1
ATOM 1057 O O . LEU A 1 139 ? -0.932 -1.973 12.666 1.00 95.81 139 LEU A O 1
ATOM 1061 N N . GLY A 1 140 ? -1.165 0.246 12.921 1.00 93.88 140 GLY A N 1
ATOM 1062 C CA . GLY A 1 140 ? -0.637 0.306 14.289 1.00 93.88 140 GLY A CA 1
ATOM 1063 C C . GLY A 1 140 ? 0.863 0.015 14.392 1.00 93.88 140 GLY A C 1
ATOM 1064 O O . GLY A 1 140 ? 1.372 -0.252 15.482 1.00 93.88 140 GLY A O 1
ATOM 1065 N N . LEU A 1 141 ? 1.584 0.043 13.270 1.00 94.94 141 LEU A N 1
ATOM 1066 C CA . LEU A 1 141 ? 3.019 -0.214 13.229 1.00 94.94 141 LEU A CA 1
ATOM 1067 C C . LEU A 1 141 ? 3.788 1.038 13.664 1.00 94.94 141 LEU A C 1
ATOM 1069 O O . LEU A 1 141 ? 3.419 2.159 13.326 1.00 94.94 141 LEU A O 1
ATOM 1073 N N . ASP A 1 142 ? 4.876 0.854 14.407 1.00 88.69 142 ASP A N 1
ATOM 1074 C CA . ASP A 1 142 ? 5.735 1.952 14.849 1.00 88.69 142 ASP A CA 1
ATOM 1075 C C . ASP A 1 142 ? 7.009 2.095 14.016 1.00 88.69 142 ASP A C 1
ATOM 1077 O O . ASP A 1 142 ? 7.369 1.233 13.211 1.00 88.69 142 ASP A O 1
ATOM 1081 N N . SER A 1 143 ? 7.728 3.193 14.254 1.00 87.69 143 SER A N 1
ATOM 1082 C CA . SER A 1 143 ? 9.011 3.480 13.611 1.00 87.69 143 SER A CA 1
ATOM 1083 C C . SER A 1 143 ? 10.104 2.456 13.940 1.00 87.69 143 SER A C 1
ATOM 1085 O O . SER A 1 143 ? 11.099 2.396 13.223 1.00 87.69 143 SER A O 1
ATOM 1087 N N . ALA A 1 144 ? 9.935 1.648 14.995 1.00 85.94 144 ALA A N 1
ATOM 1088 C CA . ALA A 1 144 ? 10.830 0.529 15.288 1.00 85.94 144 ALA A CA 1
ATOM 1089 C C . ALA A 1 144 ? 10.584 -0.653 14.335 1.00 85.94 144 ALA A C 1
ATOM 1091 O O . ALA A 1 144 ? 11.528 -1.334 13.943 1.00 85.94 144 ALA A O 1
ATOM 1092 N N . SER A 1 145 ? 9.330 -0.871 13.933 1.00 88.12 145 SER A N 1
ATOM 1093 C CA . SER A 1 145 ? 8.952 -1.883 12.943 1.00 88.12 145 SER A CA 1
ATOM 1094 C C . SER A 1 145 ? 9.279 -1.432 11.516 1.00 88.12 145 SER A C 1
ATOM 1096 O O . SER A 1 145 ? 9.834 -2.203 10.736 1.00 88.12 145 SER A O 1
ATOM 1098 N N . LEU A 1 146 ? 8.953 -0.179 11.179 1.00 93.56 146 LEU A N 1
ATOM 1099 C CA . LEU A 1 146 ? 9.195 0.437 9.871 1.00 93.56 146 LEU A CA 1
ATOM 1100 C C . LEU A 1 146 ? 9.557 1.918 10.046 1.00 93.56 146 LEU A C 1
ATOM 1102 O O . LEU A 1 146 ? 8.683 2.771 10.227 1.00 93.56 146 LEU A O 1
ATOM 1106 N N . SER A 1 147 ? 10.853 2.230 9.997 1.00 94.50 147 SER A N 1
ATOM 1107 C CA . SER A 1 147 ? 11.361 3.576 10.288 1.00 94.50 147 SER A CA 1
ATOM 1108 C C . SER A 1 147 ? 11.041 4.596 9.195 1.00 94.50 147 SER A C 1
ATOM 1110 O O . SER A 1 147 ? 10.977 4.268 8.011 1.00 94.50 147 SER A O 1
ATOM 1112 N N . ASP A 1 148 ? 10.915 5.869 9.580 1.00 94.06 148 ASP A N 1
ATOM 1113 C CA . ASP A 1 148 ? 10.676 6.964 8.628 1.00 94.06 148 ASP A CA 1
ATOM 1114 C C . ASP A 1 148 ? 11.794 7.070 7.587 1.00 94.06 148 ASP A C 1
ATOM 1116 O O . ASP A 1 148 ? 11.521 7.299 6.412 1.00 94.06 148 ASP A O 1
ATOM 1120 N N . THR A 1 149 ? 13.050 6.856 7.993 1.00 94.44 149 THR A N 1
ATOM 1121 C CA . THR A 1 149 ? 14.196 6.810 7.074 1.00 94.44 149 THR A CA 1
ATOM 1122 C C . THR A 1 149 ? 13.996 5.736 6.013 1.00 94.44 149 THR A C 1
ATOM 1124 O O . THR A 1 149 ? 14.200 5.993 4.831 1.00 94.44 149 THR A O 1
ATOM 1127 N N . LYS A 1 150 ? 13.528 4.548 6.409 1.00 93.69 150 LYS A N 1
ATOM 1128 C CA . LYS A 1 150 ? 13.277 3.457 5.470 1.00 93.69 150 LYS A CA 1
ATOM 1129 C C . LYS A 1 150 ? 12.189 3.811 4.464 1.00 93.69 150 LYS A C 1
ATOM 1131 O O . LYS A 1 150 ? 12.375 3.591 3.271 1.00 93.69 150 LYS A O 1
ATOM 1136 N N . LEU A 1 151 ? 11.091 4.413 4.920 1.00 95.44 151 LEU A N 1
ATOM 1137 C CA . LEU A 1 151 ? 10.031 4.879 4.023 1.00 95.44 151 LEU A CA 1
ATOM 1138 C C . LEU A 1 151 ? 10.553 5.964 3.066 1.00 95.44 151 LEU A C 1
ATOM 1140 O O . LEU A 1 151 ? 10.289 5.907 1.867 1.00 95.44 151 LEU A O 1
ATOM 1144 N N . ARG A 1 152 ? 11.350 6.918 3.568 1.00 94.81 152 ARG A N 1
ATOM 1145 C CA . ARG A 1 152 ? 11.940 8.010 2.770 1.00 94.81 152 ARG A CA 1
ATOM 1146 C C . ARG A 1 152 ? 12.939 7.531 1.721 1.00 94.81 152 ARG A C 1
ATOM 1148 O O . ARG A 1 152 ? 12.991 8.132 0.653 1.00 94.81 152 ARG A O 1
ATOM 1155 N N . ASN A 1 153 ? 13.665 6.442 1.970 1.00 93.81 153 ASN A N 1
ATOM 1156 C CA . ASN A 1 153 ? 14.600 5.869 0.995 1.00 93.81 153 ASN A CA 1
ATOM 1157 C C . ASN A 1 153 ? 13.915 5.410 -0.307 1.00 93.81 153 ASN A C 1
ATOM 1159 O O . ASN A 1 153 ? 14.587 5.237 -1.316 1.00 93.81 153 ASN A O 1
ATOM 1163 N N . HIS A 1 154 ? 12.585 5.272 -0.315 1.00 93.88 154 HIS A N 1
ATOM 1164 C CA . HIS A 1 154 ? 11.808 4.909 -1.503 1.00 93.88 154 HIS A CA 1
ATOM 1165 C C . HIS A 1 154 ? 11.309 6.128 -2.295 1.00 93.88 154 HIS A C 1
ATOM 1167 O O . HIS A 1 154 ? 10.562 5.977 -3.261 1.00 93.88 154 HIS A O 1
ATOM 1173 N N . ASN A 1 155 ? 11.709 7.348 -1.922 1.00 91.81 155 ASN A N 1
ATOM 1174 C CA . ASN A 1 155 ? 11.312 8.564 -2.631 1.00 91.81 155 ASN A CA 1
ATOM 1175 C C . ASN A 1 155 ? 11.705 8.527 -4.117 1.00 91.81 155 ASN A C 1
ATOM 1177 O O . ASN A 1 155 ? 10.903 8.900 -4.970 1.00 91.81 155 ASN A O 1
ATOM 1181 N N . ASP A 1 156 ? 12.890 8.005 -4.434 1.00 89.69 156 ASP A N 1
ATOM 1182 C CA . ASP A 1 156 ? 13.358 7.889 -5.817 1.00 89.69 156 ASP A CA 1
ATOM 1183 C C . ASP A 1 156 ? 12.481 6.937 -6.641 1.00 89.69 156 ASP A C 1
ATOM 1185 O O . ASP A 1 156 ? 12.210 7.209 -7.809 1.00 89.69 156 ASP A O 1
ATOM 1189 N N . PHE A 1 157 ? 11.979 5.854 -6.036 1.00 93.00 157 PHE A N 1
ATOM 1190 C CA . PHE A 1 157 ? 11.026 4.951 -6.688 1.00 93.00 157 PHE A CA 1
ATOM 1191 C C . PHE A 1 157 ? 9.712 5.676 -7.015 1.00 93.00 157 PHE A C 1
ATOM 1193 O O . PHE A 1 157 ? 9.206 5.580 -8.134 1.00 93.00 157 PHE A O 1
ATOM 1200 N N . PHE A 1 158 ? 9.179 6.457 -6.073 1.00 92.81 158 PHE A N 1
ATOM 1201 C CA . PHE A 1 158 ? 7.953 7.220 -6.301 1.00 92.81 158 PHE A CA 1
ATOM 1202 C C . PHE A 1 158 ? 8.124 8.319 -7.352 1.00 92.81 158 PHE A C 1
ATOM 1204 O O . PHE A 1 158 ? 7.270 8.462 -8.229 1.00 92.81 158 PHE A O 1
ATOM 1211 N N . GLN A 1 159 ? 9.243 9.048 -7.329 1.00 90.38 159 GLN A N 1
ATOM 1212 C CA . GLN A 1 159 ? 9.589 9.997 -8.390 1.00 90.38 159 GLN A CA 1
ATOM 1213 C C . GLN A 1 159 ? 9.670 9.288 -9.742 1.00 90.38 159 GLN A C 1
ATOM 1215 O O . GLN A 1 159 ? 9.063 9.735 -10.716 1.00 90.38 159 GLN A O 1
ATOM 1220 N N . ALA A 1 160 ? 10.338 8.132 -9.784 1.00 88.50 160 ALA A N 1
ATOM 1221 C CA . ALA A 1 160 ? 10.467 7.340 -10.992 1.00 88.50 160 ALA A CA 1
ATOM 1222 C C . ALA A 1 160 ? 9.099 6.908 -11.544 1.00 88.50 160 ALA A C 1
ATOM 1224 O O . ALA A 1 160 ? 8.882 7.032 -12.751 1.00 88.50 160 ALA A O 1
ATOM 1225 N N . ARG A 1 161 ? 8.177 6.453 -10.686 1.00 88.94 161 ARG A N 1
ATOM 1226 C CA . ARG A 1 161 ? 6.798 6.074 -11.038 1.00 88.94 161 ARG A CA 1
ATOM 1227 C C . ARG A 1 161 ? 5.967 7.255 -11.520 1.00 88.94 161 ARG A C 1
ATOM 1229 O O . ARG A 1 161 ? 5.268 7.114 -12.518 1.00 88.94 161 ARG A O 1
ATOM 1236 N N . ASN A 1 162 ? 6.046 8.404 -10.855 1.00 88.50 162 ASN A N 1
ATOM 1237 C CA . ASN A 1 162 ? 5.291 9.599 -11.244 1.00 88.50 162 ASN A CA 1
ATOM 1238 C C . ASN A 1 162 ? 5.758 10.134 -12.600 1.00 88.50 162 ASN A C 1
ATOM 1240 O O . ASN A 1 162 ? 4.939 10.466 -13.450 1.00 88.50 162 ASN A O 1
ATOM 1244 N N . GLU A 1 163 ? 7.066 10.119 -12.846 1.00 85.56 163 GLU A N 1
ATOM 1245 C CA . GLU A 1 163 ? 7.622 10.426 -14.161 1.00 85.56 163 GLU A CA 1
ATOM 1246 C C . GLU A 1 163 ? 7.132 9.438 -15.234 1.00 85.56 163 GLU A C 1
ATOM 1248 O O . GLU A 1 163 ? 6.706 9.881 -16.295 1.00 85.56 163 GLU A 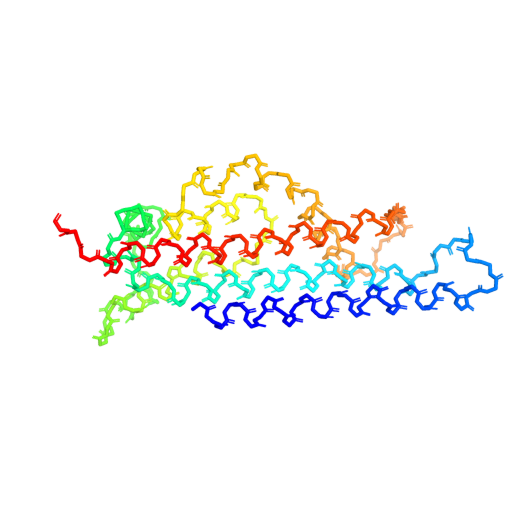O 1
ATOM 1253 N N . VAL A 1 164 ? 7.126 8.119 -14.973 1.00 84.75 164 VAL A N 1
ATOM 1254 C CA . VAL A 1 164 ? 6.584 7.141 -15.941 1.00 84.75 164 VAL A CA 1
ATOM 1255 C C . VAL A 1 164 ? 5.101 7.387 -16.197 1.00 84.75 164 VAL A C 1
ATOM 1257 O O . VAL A 1 164 ? 4.682 7.370 -17.349 1.00 84.75 164 VAL A O 1
ATOM 1260 N N . ALA A 1 165 ? 4.316 7.655 -15.153 1.00 80.06 165 ALA A N 1
ATOM 1261 C CA . ALA A 1 165 ? 2.906 7.984 -15.301 1.00 80.06 165 ALA A CA 1
ATOM 1262 C C . ALA A 1 165 ? 2.720 9.220 -16.196 1.00 80.06 165 ALA A C 1
ATOM 1264 O O . ALA A 1 165 ? 1.959 9.150 -17.147 1.00 80.06 165 ALA A O 1
ATOM 1265 N N . HIS A 1 166 ? 3.478 10.300 -15.981 1.00 78.62 166 HIS A N 1
ATOM 1266 C CA . HIS A 1 166 ? 3.431 11.505 -16.824 1.00 78.62 166 HIS A CA 1
ATOM 1267 C C . HIS A 1 166 ? 3.960 11.310 -18.253 1.00 78.62 166 HIS A C 1
ATOM 1269 O O . HIS A 1 166 ? 3.619 12.078 -19.152 1.00 78.62 166 HIS A O 1
ATOM 1275 N N . GLU A 1 167 ? 4.844 10.339 -18.476 1.00 72.31 167 GLU A N 1
ATOM 1276 C CA . GLU A 1 167 ? 5.294 9.965 -19.819 1.00 72.31 167 GLU A CA 1
ATOM 1277 C C . GLU A 1 167 ? 4.242 9.136 -20.568 1.00 72.31 167 GLU A C 1
ATOM 1279 O O . GLU A 1 167 ? 4.157 9.250 -21.791 1.00 72.31 167 GLU A O 1
ATOM 1284 N N . LEU A 1 168 ? 3.463 8.320 -19.848 1.00 62.41 168 LEU A N 1
ATOM 1285 C CA . LEU A 1 168 ? 2.362 7.515 -20.387 1.00 62.41 168 LEU A CA 1
ATOM 1286 C C . LEU A 1 168 ? 1.062 8.319 -20.553 1.00 62.41 168 LEU A C 1
ATOM 1288 O O . LEU A 1 168 ? 0.271 8.007 -21.440 1.00 62.41 168 LEU A O 1
ATOM 1292 N N . ASP A 1 169 ? 0.854 9.352 -19.733 1.00 51.66 169 ASP A N 1
ATOM 1293 C CA . ASP A 1 169 ? -0.301 10.256 -19.773 1.00 51.66 169 ASP A CA 1
ATOM 1294 C C . ASP A 1 169 ? -0.146 11.260 -20.932 1.00 51.66 169 ASP A C 1
ATOM 1296 O O . ASP A 1 169 ? 0.234 12.422 -20.777 1.00 51.66 169 ASP A O 1
ATOM 1300 N N . LEU A 1 170 ? -0.344 10.759 -22.153 1.00 42.44 170 LEU A N 1
ATOM 1301 C CA . LEU A 1 170 ? -0.373 11.538 -23.389 1.00 42.44 170 LEU A CA 1
ATOM 1302 C C . LEU A 1 170 ? -1.725 12.254 -23.522 1.00 42.44 170 LEU A C 1
ATOM 1304 O O . LEU A 1 170 ? -2.571 11.849 -24.319 1.00 42.44 170 LEU A O 1
ATOM 1308 N N . ILE A 1 171 ? -1.923 13.340 -22.775 1.00 35.91 171 ILE A N 1
ATOM 1309 C CA . ILE A 1 171 ? -2.959 14.328 -23.099 1.00 35.91 171 ILE A CA 1
ATOM 1310 C C . ILE A 1 171 ? -2.306 15.444 -23.937 1.00 35.91 171 ILE A C 1
ATOM 1312 O O . ILE A 1 171 ? -1.456 16.188 -23.457 1.00 35.91 171 ILE A O 1
ATOM 1316 N N . GLU A 1 172 ? -2.721 15.480 -25.208 1.00 31.56 172 GLU A N 1
ATOM 1317 C CA . GLU A 1 172 ? -2.427 16.407 -26.321 1.00 31.56 172 GLU A CA 1
ATOM 1318 C C . GLU A 1 172 ? -1.011 16.423 -26.958 1.00 31.56 172 GLU A C 1
ATOM 1320 O O . GLU A 1 172 ? -0.063 17.009 -26.430 1.00 31.56 172 GLU A O 1
ATOM 1325 N N . PRO A 1 173 ? -0.859 15.884 -28.192 1.00 37.56 173 PRO A N 1
ATOM 1326 C CA . PRO A 1 173 ? 0.358 15.981 -28.996 1.00 37.56 173 PRO A CA 1
ATOM 1327 C C . PRO A 1 173 ? 0.415 17.305 -29.782 1.00 37.56 173 PRO A C 1
ATOM 1329 O O . PRO A 1 173 ? 0.590 17.315 -30.998 1.00 37.56 173 PRO A O 1
ATOM 1332 N N . SER A 1 174 ? 0.282 18.443 -29.103 1.00 39.56 174 SER A N 1
ATOM 1333 C CA . SER A 1 174 ? 0.449 19.772 -29.711 1.00 39.56 174 SER A CA 1
ATOM 1334 C C . SER A 1 174 ? 1.404 20.637 -28.895 1.00 39.56 174 SER A C 1
ATOM 1336 O O . SER A 1 174 ? 1.058 21.691 -28.376 1.00 39.56 174 SER A O 1
ATOM 1338 N N . GLY A 1 175 ? 2.654 20.193 -28.798 1.00 36.34 175 GLY A N 1
ATOM 1339 C CA . GLY A 1 175 ? 3.740 20.989 -28.237 1.00 36.34 175 GLY A CA 1
ATOM 1340 C C . GLY A 1 175 ? 5.075 20.462 -28.732 1.00 36.34 175 GLY A C 1
ATOM 1341 O O . GLY A 1 175 ? 5.372 19.283 -28.561 1.00 36.34 175 GLY A O 1
ATOM 1342 N N . LYS A 1 176 ? 5.863 21.319 -29.394 1.00 37.38 176 LYS A N 1
ATOM 1343 C CA . LYS A 1 176 ? 7.166 20.986 -29.995 1.00 37.38 176 LYS A CA 1
ATOM 1344 C C . LYS A 1 176 ? 8.006 20.130 -29.039 1.00 37.38 176 LYS A C 1
ATOM 1346 O O . LYS A 1 176 ? 8.403 20.582 -27.964 1.00 37.38 176 LYS A O 1
ATOM 1351 N N . GLY A 1 177 ? 8.245 18.888 -29.462 1.00 42.38 177 GLY A N 1
ATOM 1352 C CA . GLY A 1 177 ? 8.897 17.837 -28.694 1.00 42.38 177 GLY A CA 1
ATOM 1353 C C . GLY A 1 177 ? 10.278 18.248 -28.210 1.00 42.38 177 GLY A C 1
ATOM 1354 O O . GLY A 1 177 ? 11.267 18.110 -28.920 1.00 42.38 177 GLY A O 1
ATOM 1355 N N . THR A 1 178 ? 10.337 18.703 -26.965 1.00 44.16 178 THR A N 1
ATOM 1356 C CA . T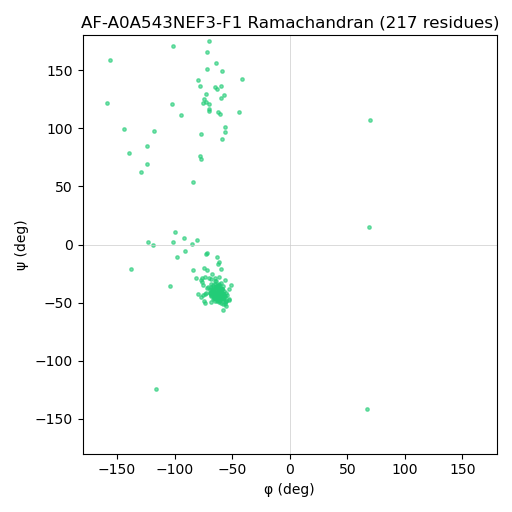HR A 1 178 ? 11.588 18.922 -26.242 1.00 44.16 178 THR A CA 1
ATOM 1357 C C . THR A 1 178 ? 11.520 18.112 -24.953 1.00 44.16 178 THR A C 1
ATOM 1359 O O . THR A 1 178 ? 11.366 18.645 -23.862 1.00 44.16 178 THR A O 1
ATOM 1362 N N . ARG A 1 179 ? 11.573 16.782 -25.068 1.00 42.59 179 ARG A N 1
ATOM 1363 C CA . ARG A 1 179 ? 11.777 15.899 -23.912 1.00 42.59 179 ARG A CA 1
ATOM 1364 C C . ARG A 1 179 ? 13.078 15.149 -24.120 1.00 42.59 179 ARG A C 1
ATOM 1366 O O . ARG A 1 179 ? 13.126 14.138 -24.817 1.00 42.59 179 ARG A O 1
ATOM 1373 N N . GLY A 1 180 ? 14.141 15.659 -23.501 1.00 38.03 180 GLY A N 1
ATOM 1374 C CA . GLY A 1 180 ? 15.353 14.888 -23.262 1.00 38.03 180 GLY A CA 1
ATOM 1375 C C . GLY A 1 180 ? 14.992 13.657 -22.435 1.00 38.03 180 GLY A C 1
ATOM 1376 O O . GLY A 1 180 ? 14.952 13.725 -21.210 1.00 38.03 180 GLY A O 1
ATOM 1377 N N . ARG A 1 181 ? 14.670 12.549 -23.116 1.00 49.34 181 ARG A N 1
ATOM 1378 C CA . ARG A 1 181 ? 14.446 11.223 -22.527 1.00 49.34 181 ARG A CA 1
ATOM 1379 C C . ARG A 1 181 ? 15.694 10.848 -21.735 1.00 49.34 181 ARG A C 1
ATOM 1381 O O . ARG A 1 181 ? 16.702 10.452 -22.323 1.00 49.34 181 ARG A O 1
ATOM 1388 N N . ARG A 1 182 ? 15.640 10.995 -20.410 1.00 47.41 182 ARG A N 1
ATOM 1389 C CA . ARG A 1 182 ? 16.763 10.653 -19.535 1.00 47.41 182 ARG A CA 1
ATOM 1390 C C . ARG A 1 182 ? 17.020 9.153 -19.592 1.00 47.41 182 ARG A C 1
ATOM 1392 O O . ARG A 1 182 ? 16.104 8.332 -19.562 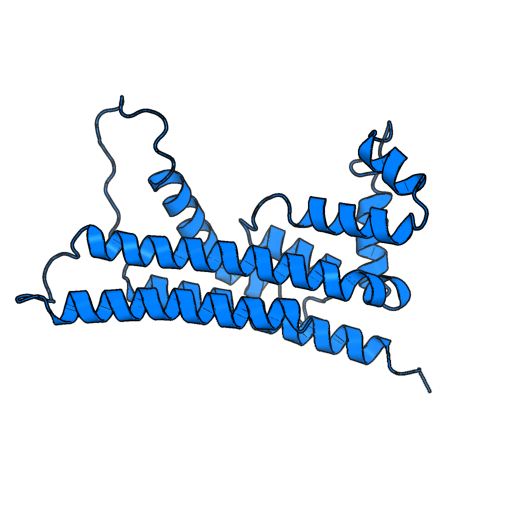1.00 47.41 182 ARG A O 1
ATOM 1399 N N . HIS A 1 183 ? 18.293 8.804 -19.701 1.00 48.00 183 HIS A N 1
ATOM 1400 C CA . HIS A 1 183 ? 18.749 7.426 -19.700 1.00 48.00 183 HIS A CA 1
ATOM 1401 C C . HIS A 1 183 ? 18.731 6.926 -18.251 1.00 48.00 183 HIS A C 1
ATOM 1403 O O . HIS A 1 183 ? 19.662 7.183 -17.493 1.00 48.00 183 HIS A O 1
ATOM 1409 N N . ARG A 1 184 ? 17.647 6.267 -17.823 1.00 57.75 184 ARG A N 1
ATOM 1410 C CA . ARG A 1 184 ? 17.660 5.556 -16.539 1.00 57.75 184 ARG A CA 1
ATOM 1411 C C . ARG A 1 184 ? 18.517 4.305 -16.685 1.00 57.75 184 ARG A C 1
ATOM 1413 O O . ARG A 1 184 ? 18.337 3.533 -17.628 1.00 57.75 184 ARG A O 1
ATOM 1420 N N . VAL A 1 185 ? 19.453 4.113 -15.761 1.00 66.12 185 VAL A N 1
ATOM 1421 C CA . VAL A 1 185 ? 20.278 2.905 -15.723 1.00 66.12 185 VAL A CA 1
ATOM 1422 C C . VAL A 1 185 ? 19.378 1.748 -15.293 1.00 66.12 185 VAL A C 1
ATOM 1424 O O . VAL A 1 185 ? 18.825 1.763 -14.198 1.00 66.12 185 VAL A O 1
ATOM 1427 N N . VAL A 1 186 ? 19.195 0.756 -16.163 1.00 70.81 186 VAL A N 1
ATOM 1428 C CA . VAL A 1 186 ? 18.224 -0.335 -15.957 1.00 70.81 186 VAL A CA 1
ATOM 1429 C C . VAL A 1 186 ? 18.481 -1.120 -14.669 1.00 70.81 186 VAL A C 1
ATOM 1431 O O . VAL A 1 186 ? 17.535 -1.478 -13.975 1.00 70.81 186 VAL A O 1
ATOM 1434 N N . THR A 1 187 ? 19.748 -1.306 -14.296 1.00 73.25 187 THR A N 1
ATOM 1435 C CA . THR A 1 187 ? 20.128 -1.946 -13.027 1.00 73.25 187 THR A CA 1
ATOM 1436 C C . THR A 1 187 ? 19.647 -1.161 -11.807 1.00 73.25 187 THR A C 1
ATOM 1438 O O . THR A 1 187 ? 19.243 -1.761 -10.816 1.00 73.25 187 THR A O 1
ATOM 1441 N N . ALA A 1 188 ? 19.622 0.174 -11.882 1.00 80.19 188 ALA A N 1
ATOM 1442 C CA . ALA A 1 188 ? 19.085 1.008 -10.813 1.00 80.19 188 ALA A CA 1
ATOM 1443 C C . ALA A 1 188 ? 17.565 0.844 -10.684 1.00 80.19 188 ALA A C 1
ATOM 1445 O O . ALA A 1 188 ? 17.067 0.788 -9.565 1.00 80.19 188 ALA A O 1
ATOM 1446 N N . VAL A 1 189 ? 16.844 0.708 -11.804 1.00 84.19 189 VAL A N 1
ATOM 1447 C CA . VAL A 1 189 ? 15.389 0.486 -11.784 1.00 84.19 189 VAL A CA 1
ATOM 1448 C C . VAL A 1 189 ? 15.034 -0.896 -11.237 1.00 84.19 189 VAL A C 1
ATOM 1450 O O . VAL A 1 189 ? 14.110 -0.993 -10.436 1.00 84.19 189 VAL A O 1
ATOM 1453 N N . GLY A 1 190 ? 15.772 -1.944 -11.622 1.00 86.12 190 GLY A N 1
ATOM 1454 C CA . GLY A 1 190 ? 15.603 -3.285 -11.048 1.00 86.12 190 GLY A CA 1
ATOM 1455 C C . GLY A 1 190 ? 15.736 -3.264 -9.532 1.00 86.12 190 GLY A C 1
ATOM 1456 O O . GLY A 1 190 ? 14.793 -3.605 -8.826 1.00 86.12 190 GLY A O 1
ATOM 1457 N N . ARG A 1 191 ? 16.843 -2.698 -9.037 1.00 89.06 191 ARG A N 1
ATOM 1458 C CA . ARG A 1 191 ? 17.069 -2.534 -7.598 1.00 89.06 191 ARG A CA 1
ATOM 1459 C C . ARG A 1 191 ? 15.950 -1.749 -6.905 1.00 89.06 191 ARG A C 1
ATOM 1461 O O . ARG A 1 191 ? 15.498 -2.162 -5.847 1.00 89.06 191 ARG A O 1
ATOM 1468 N N . GLN A 1 192 ? 15.481 -0.647 -7.495 1.00 91.00 192 GLN A N 1
ATOM 1469 C CA . GLN A 1 192 ? 14.374 0.136 -6.929 1.00 91.00 192 GLN A CA 1
ATOM 1470 C C . GLN A 1 192 ? 13.072 -0.673 -6.830 1.00 91.00 192 GLN A C 1
ATOM 1472 O O . GLN A 1 192 ? 12.337 -0.524 -5.855 1.00 91.00 192 GLN A O 1
ATOM 1477 N N . CYS A 1 193 ? 12.776 -1.517 -7.823 1.00 94.00 193 CYS A N 1
ATOM 1478 C CA . CYS A 1 193 ? 11.598 -2.383 -7.786 1.00 94.00 193 CYS A CA 1
ATOM 1479 C C . CYS A 1 193 ? 11.736 -3.456 -6.697 1.00 94.00 193 CYS A C 1
ATOM 1481 O O . CYS A 1 193 ? 10.800 -3.663 -5.926 1.00 94.00 193 CYS A O 1
ATOM 1483 N N . ASP A 1 194 ? 12.910 -4.078 -6.581 1.00 94.00 194 ASP A N 1
ATOM 1484 C CA . ASP A 1 194 ? 13.191 -5.091 -5.557 1.00 94.00 194 ASP A CA 1
ATOM 1485 C C . ASP A 1 194 ? 13.126 -4.508 -4.138 1.00 94.00 194 ASP A C 1
ATOM 1487 O O . ASP A 1 194 ? 12.530 -5.107 -3.242 1.00 94.00 194 ASP A O 1
ATOM 1491 N N . GLU A 1 195 ? 13.689 -3.315 -3.927 1.00 94.81 195 GLU A N 1
ATOM 1492 C CA . GLU A 1 195 ? 13.618 -2.582 -2.657 1.00 94.81 195 GLU A CA 1
ATOM 1493 C C . GLU A 1 195 ? 12.156 -2.269 -2.291 1.00 94.81 195 GLU A C 1
ATOM 1495 O O . GLU A 1 195 ? 11.718 -2.555 -1.173 1.00 94.81 195 GLU A O 1
ATOM 1500 N N . ALA A 1 196 ? 11.364 -1.785 -3.254 1.00 95.75 196 ALA A N 1
ATOM 1501 C CA . ALA A 1 196 ? 9.942 -1.506 -3.067 1.00 95.75 196 ALA A CA 1
ATOM 1502 C C . ALA A 1 196 ? 9.122 -2.765 -2.725 1.00 95.75 196 ALA A C 1
ATOM 1504 O O . ALA A 1 196 ? 8.277 -2.730 -1.826 1.00 95.75 196 ALA A O 1
ATOM 1505 N N . LEU A 1 197 ? 9.372 -3.890 -3.401 1.00 96.44 197 LEU A N 1
ATOM 1506 C CA . LEU A 1 197 ? 8.723 -5.168 -3.095 1.00 96.44 197 LEU A CA 1
ATOM 1507 C C . LEU A 1 197 ? 9.162 -5.709 -1.730 1.00 96.44 197 LEU A C 1
ATOM 1509 O O . LEU A 1 197 ? 8.324 -6.169 -0.951 1.00 96.44 197 LEU A O 1
ATOM 1513 N N . THR A 1 198 ? 10.444 -5.584 -1.391 1.00 96.94 198 THR A N 1
ATOM 1514 C CA . THR A 1 198 ? 10.963 -5.950 -0.067 1.00 96.94 198 THR A CA 1
ATOM 1515 C C . THR A 1 198 ? 10.236 -5.176 1.028 1.00 96.94 198 THR A C 1
ATOM 1517 O O . THR A 1 198 ? 9.776 -5.772 2.002 1.00 96.94 198 THR A O 1
ATOM 1520 N N . LEU A 1 199 ? 10.030 -3.868 0.842 1.00 96.88 199 LEU A N 1
ATOM 1521 C CA . LEU A 1 199 ? 9.262 -3.059 1.784 1.00 96.88 199 LEU A CA 1
ATOM 1522 C C . LEU A 1 199 ? 7.826 -3.585 1.957 1.00 96.88 199 LEU A C 1
ATOM 1524 O O . LEU A 1 199 ? 7.341 -3.680 3.083 1.00 96.88 199 LEU A O 1
ATOM 1528 N N . VAL A 1 200 ? 7.148 -3.987 0.877 1.00 97.44 200 VAL A N 1
ATOM 1529 C CA . VAL A 1 200 ? 5.806 -4.598 0.961 1.00 97.44 200 VAL A CA 1
ATOM 1530 C C . VAL A 1 200 ? 5.825 -5.880 1.801 1.00 97.44 200 VAL A C 1
ATOM 1532 O O . VAL A 1 200 ? 4.962 -6.061 2.665 1.00 97.44 200 VAL A O 1
ATOM 1535 N N . ALA A 1 201 ? 6.812 -6.756 1.600 1.00 97.56 201 ALA A N 1
ATOM 1536 C CA . ALA A 1 201 ? 6.952 -7.980 2.390 1.00 97.56 201 ALA A CA 1
ATOM 1537 C C . ALA A 1 201 ? 7.151 -7.682 3.888 1.00 97.56 201 ALA A C 1
ATOM 1539 O O . ALA A 1 201 ? 6.603 -8.381 4.750 1.00 97.56 201 ALA A O 1
ATOM 1540 N N . GLU A 1 202 ? 7.884 -6.618 4.213 1.00 97.25 202 GLU A N 1
ATOM 1541 C CA . GLU A 1 202 ? 8.083 -6.165 5.589 1.00 97.25 202 GLU A CA 1
ATOM 1542 C C . GLU A 1 202 ? 6.801 -5.620 6.217 1.00 97.25 202 GLU A C 1
ATOM 1544 O O . GLU A 1 202 ? 6.499 -5.976 7.356 1.00 97.25 202 GLU A O 1
ATOM 1549 N N . PHE A 1 203 ? 6.001 -4.843 5.477 1.00 97.88 203 PHE A N 1
ATOM 1550 C CA . PHE A 1 203 ? 4.666 -4.427 5.923 1.00 97.88 203 PHE A CA 1
ATOM 1551 C C . PHE A 1 203 ? 3.798 -5.633 6.287 1.00 97.88 203 PHE A C 1
ATOM 1553 O O . PHE A 1 203 ? 3.203 -5.666 7.369 1.00 97.88 203 PHE A O 1
ATOM 1560 N N . ILE A 1 204 ? 3.750 -6.649 5.418 1.00 97.94 204 ILE A N 1
ATOM 1561 C CA . ILE A 1 204 ? 2.948 -7.854 5.662 1.00 97.94 204 ILE A CA 1
ATOM 1562 C C . ILE A 1 204 ? 3.465 -8.601 6.897 1.00 97.94 204 ILE A C 1
ATOM 1564 O O . ILE A 1 204 ? 2.680 -8.987 7.765 1.00 97.94 204 ILE A O 1
ATOM 1568 N N . THR A 1 205 ? 4.783 -8.765 7.011 1.00 97.00 205 THR A N 1
ATOM 1569 C CA . THR A 1 205 ? 5.421 -9.497 8.114 1.00 97.00 205 THR A CA 1
ATOM 1570 C C . THR A 1 205 ? 5.230 -8.795 9.457 1.00 97.00 205 THR A C 1
ATOM 1572 O O . THR A 1 205 ? 4.850 -9.437 10.442 1.00 97.00 205 THR A O 1
ATOM 1575 N N . ALA A 1 206 ? 5.451 -7.479 9.504 1.00 96.19 206 ALA A N 1
ATOM 1576 C CA . ALA A 1 206 ? 5.253 -6.666 10.698 1.00 96.19 206 ALA A CA 1
ATOM 1577 C C . ALA A 1 206 ? 3.786 -6.705 11.144 1.00 96.19 206 ALA A C 1
ATOM 1579 O O . ALA A 1 206 ? 3.500 -7.013 12.299 1.00 96.19 206 ALA A O 1
ATOM 1580 N N . THR A 1 207 ? 2.848 -6.533 10.209 1.00 96.44 207 THR A N 1
ATOM 1581 C CA . THR A 1 207 ? 1.407 -6.622 10.494 1.00 96.44 207 THR A CA 1
ATOM 1582 C C . THR A 1 207 ? 1.019 -8.003 11.024 1.00 96.44 207 THR A C 1
ATOM 1584 O O . THR A 1 207 ? 0.293 -8.112 12.013 1.00 96.44 207 THR A O 1
ATOM 1587 N N . ALA A 1 208 ? 1.551 -9.078 10.433 1.00 95.12 208 ALA A N 1
ATOM 1588 C CA . ALA A 1 208 ? 1.334 -10.446 10.907 1.00 95.12 208 ALA A CA 1
ATOM 1589 C C . ALA A 1 208 ? 1.863 -10.679 12.319 1.00 95.12 208 ALA A C 1
ATOM 1591 O O . ALA A 1 208 ? 1.284 -11.458 13.080 1.00 95.12 208 ALA A O 1
ATOM 1592 N N . LYS A 1 209 ? 2.973 -10.037 12.685 1.00 93.50 209 LYS A N 1
ATOM 1593 C CA . LYS A 1 209 ? 3.497 -10.078 14.050 1.00 93.50 209 LYS A CA 1
ATOM 1594 C C . LYS A 1 209 ? 2.549 -9.359 15.014 1.00 93.50 209 LYS A C 1
ATOM 1596 O O . LYS A 1 209 ? 2.189 -9.961 16.021 1.00 93.50 209 LYS A O 1
ATOM 1601 N N . THR A 1 210 ? 2.085 -8.157 14.672 1.00 92.31 210 THR A N 1
ATOM 1602 C CA . THR A 1 210 ? 1.165 -7.355 15.502 1.00 92.31 210 THR A CA 1
ATOM 1603 C C . THR A 1 210 ? -0.193 -8.035 15.704 1.00 92.31 210 THR A C 1
ATOM 1605 O O . THR A 1 210 ? -0.718 -8.096 16.817 1.00 92.31 210 THR A O 1
ATOM 1608 N N . VAL A 1 211 ? -0.766 -8.636 14.658 1.00 92.62 211 VAL A N 1
ATOM 1609 C CA . VAL A 1 211 ? -2.018 -9.401 14.799 1.00 92.62 211 VAL A CA 1
ATOM 1610 C C . VAL A 1 211 ? -1.822 -10.641 15.674 1.00 92.62 211 VAL A C 1
ATOM 1612 O O . VAL A 1 211 ? -2.660 -10.939 16.519 1.00 92.62 211 VAL A O 1
ATOM 1615 N N . ARG A 1 212 ? -0.694 -11.348 15.547 1.00 90.81 212 ARG A N 1
ATOM 1616 C CA . ARG A 1 212 ? -0.413 -12.506 16.411 1.00 90.81 212 ARG A CA 1
ATOM 1617 C C . ARG A 1 212 ? -0.192 -12.111 17.870 1.00 90.81 212 ARG A C 1
ATOM 1619 O O . ARG A 1 212 ? -0.672 -12.813 18.757 1.00 90.81 212 ARG A O 1
ATOM 1626 N N . SER A 1 213 ? 0.508 -11.007 18.139 1.00 86.94 213 SER A N 1
ATOM 1627 C CA . SER A 1 213 ? 0.732 -10.540 19.513 1.00 86.94 213 SER A CA 1
ATOM 1628 C C . SER A 1 213 ? -0.560 -10.085 20.184 1.00 86.94 213 SER A C 1
ATOM 1630 O O . SER A 1 213 ? -0.736 -10.332 21.368 1.00 86.94 213 SER A O 1
ATOM 1632 N N . THR A 1 214 ? -1.487 -9.488 19.433 1.00 81.25 214 THR A N 1
ATOM 1633 C CA . THR A 1 214 ? -2.798 -9.072 19.959 1.00 81.25 214 THR A CA 1
ATOM 1634 C C . THR A 1 214 ? -3.764 -10.242 20.191 1.00 81.25 214 THR A C 1
ATOM 1636 O O . THR A 1 214 ? -4.715 -10.123 20.964 1.00 81.25 214 THR A O 1
ATOM 1639 N N . GLN A 1 215 ? -3.542 -11.394 19.553 1.00 78.31 215 GLN A N 1
ATOM 1640 C CA . GLN A 1 215 ? -4.364 -12.593 19.744 1.00 78.31 215 GLN A CA 1
ATOM 1641 C C . GLN A 1 215 ? -3.962 -13.439 20.960 1.00 78.31 215 GLN A C 1
ATOM 1643 O O . GLN A 1 215 ? -4.802 -14.183 21.465 1.00 78.31 215 GLN A O 1
ATOM 1648 N N . ARG A 1 216 ? -2.724 -13.322 21.460 1.00 66.88 216 ARG A N 1
ATOM 1649 C CA . ARG A 1 216 ? -2.299 -14.026 22.678 1.00 66.88 216 ARG A CA 1
ATOM 1650 C C . ARG A 1 216 ? -2.906 -13.346 23.916 1.00 66.88 216 ARG A C 1
ATOM 1652 O O . ARG A 1 216 ? -2.728 -12.139 24.059 1.00 66.88 216 ARG A O 1
ATOM 1659 N N . PRO A 1 217 ? -3.627 -14.072 24.791 1.00 52.28 217 PRO A N 1
ATOM 1660 C CA . PRO A 1 217 ? -4.126 -13.498 26.034 1.00 52.28 217 PRO A CA 1
ATOM 1661 C C . PRO A 1 217 ? -2.946 -13.080 26.915 1.00 52.28 217 PRO A C 1
ATOM 1663 O O . PRO A 1 217 ? -1.979 -13.830 27.062 1.00 52.28 217 PRO A O 1
ATOM 1666 N N . SER A 1 218 ? -3.019 -11.871 27.468 1.00 52.03 218 SER A N 1
ATOM 1667 C CA . SER A 1 218 ? -2.135 -11.426 28.541 1.00 52.03 218 SER A CA 1
ATOM 1668 C C . SER A 1 218 ? -2.343 -12.370 29.728 1.00 52.03 218 SER A C 1
ATOM 1670 O O . SER A 1 218 ? -3.447 -12.412 30.270 1.00 52.03 218 SER A O 1
ATOM 1672 N N . HIS A 1 219 ? -1.330 -13.173 30.049 1.00 37.91 219 HIS A N 1
ATOM 1673 C CA . HIS A 1 219 ? -1.290 -13.962 31.280 1.00 37.91 219 HIS A CA 1
ATOM 1674 C C . HIS A 1 219 ? -1.013 -13.062 32.482 1.00 37.91 219 HIS A C 1
ATOM 1676 O O . HIS A 1 219 ? -0.217 -12.107 32.316 1.00 37.91 219 HIS A O 1
#

pLDDT: mean 85.25, std 15.67, range [31.56, 97.94]

Solvent-accessible surface area (backbone atoms only — not comparable to full-atom values): 12275 Å² total; per-residue (Å²): 83,69,72,17,52,54,42,47,52,53,34,51,54,54,38,49,52,36,51,51,52,44,50,52,61,42,70,73,40,96,59,69,85,54,83,85,52,68,74,56,52,52,38,57,49,46,31,44,51,50,44,50,55,33,49,42,53,23,53,46,42,34,46,69,57,40,44,75,62,35,49,78,61,36,70,53,14,32,47,42,50,48,48,50,42,63,33,67,90,48,57,60,20,77,79,66,46,70,68,56,52,52,25,65,70,40,99,54,32,66,62,40,49,49,51,50,50,47,43,71,71,48,65,60,68,72,64,45,38,65,48,53,47,52,54,36,38,52,65,43,50,48,57,88,80,59,34,67,68,63,41,49,71,45,42,64,48,31,52,52,40,53,51,48,49,60,70,68,58,79,80,74,99,82,66,87,87,80,74,84,78,75,84,75,59,63,71,58,52,51,49,45,44,53,53,53,50,51,51,50,54,48,54,54,52,50,46,53,49,55,51,52,61,59,68,53,78,88,126

Foldseek 3Di:
DVQLVVLLVVLVVVLVVLVVVLVVVLVPDPCSVDDDDPVSVVSLLVSLVSLLVSLLSSLLVLLLVQLVLCCVFPPQLVVLLCCQCPVLVHQPNDDHDPQLVVLCPDPNSPNSSSVVVSCVLRVPRDQALVSVVSSCSNLVHDCVLPNSVLSHVLNVSSVSNVVSVVVVPPDDPPDPDDDPPDDDDSVVSSVSSVSSSVVSVSSNVRSVVSSVVRPDDDD